Protein AF-A0A371YNU0-F1 (afdb_monomer_lite)

Radius of gyration: 23.85 Å; chains: 1; bounding box: 64×43×87 Å

Secondary structure (DSSP, 8-state):
-------------PPPPPHHHHHHHHHHHHHHHHTTT---HHHHHHHHHHHHHHHHTT-HHHHHHHHHHHHTT-S---SS-HHHHHHHHHHHHTTT-HHHHHHHHHHHT--SS-HHHHHHHHHHHT-HHHHHHHHHHHHS---GGGHHHHHHHHHHHHHHHHHTT-HHHHHHHHHHHHHHHHH-SS--HHHHHHHHHHHHHHHHTT-TTHHHHHHHHTTPPPPSSHHHHHHHHHH--SPPP-HHHHHHHHHHHHHHHSS---GGGG--TTHHHHSPPTTSPPPP--S--HHHHHHH----PPPPHHHHHHHHHHTTB-TTT--B-----------

Foldseek 3Di:
DPDDDPQDQDAFDADDADPLLVLLVLLLVLLCQVCVVPPDLLSVLQSLLSLLLSLLRQPLQSLVVNLVCLVVVSYDDPPDDNLVVNLVSLVSNCVRGVLVSLVSCLVSVNDPDDSVPSLVVSLSNHDLVSLLVVLVVLCVDPDPVCNVVSVVSSLVSLVSSLVNLNLVSLVVVLVVLLVCLVPDPDHDLVSLQSNLVSLLSSQLSQPLVSLQLNLCQLQDDDDPDPVVNVVSSSSHSNDHRDNVLSVLSVLSSVVVVVGSDDDRLSRQPCSCVQRNDPPDDGDDDPSDGPSRCSSPDPPSDDNDLVSLVVSLVVSCHDSSRSHHDDPPPPPPPDD

pLDDT: mean 89.92, std 12.13, range [35.47, 98.5]

Structure (mmCIF, N/CA/C/O backbone):
data_AF-A0A371YNU0-F1
#
_entry.id   AF-A0A371YNU0-F1
#
loop_
_atom_site.group_PDB
_atom_site.id
_atom_site.type_symbol
_atom_site.label_atom_id
_atom_site.label_alt_id
_atom_site.label_comp_id
_atom_site.label_asym_id
_atom_site.label_entity_id
_atom_site.label_seq_id
_atom_site.pdbx_PDB_ins_code
_atom_site.Cartn_x
_atom_site.Cartn_y
_atom_site.Cartn_z
_atom_site.occupancy
_atom_site.B_iso_or_equiv
_atom_site.auth_seq_id
_atom_site.auth_comp_id
_atom_site.auth_asym_id
_atom_site.auth_atom_id
_atom_site.pdbx_PDB_model_num
ATOM 1 N N . MET A 1 1 ? 24.661 -17.435 16.941 1.00 41.41 1 MET A N 1
ATOM 2 C CA . MET A 1 1 ? 23.461 -17.492 16.075 1.00 41.41 1 MET A CA 1
ATOM 3 C C . MET A 1 1 ? 22.808 -18.866 16.219 1.00 41.41 1 MET A C 1
ATOM 5 O O . MET A 1 1 ? 23.309 -19.836 15.665 1.00 41.41 1 MET A O 1
ATOM 9 N N . LYS A 1 2 ? 21.762 -18.992 17.050 1.00 35.47 2 LYS A N 1
ATOM 10 C CA . LYS A 1 2 ? 20.961 -20.229 17.135 1.00 35.47 2 LYS A CA 1
ATOM 11 C C . LYS A 1 2 ? 20.205 -20.422 15.811 1.00 35.47 2 LYS A C 1
ATOM 13 O O . LYS A 1 2 ? 19.845 -19.437 15.179 1.00 35.47 2 LYS A O 1
ATOM 18 N N . LYS A 1 3 ? 20.030 -21.688 15.407 1.00 38.72 3 LYS A N 1
ATOM 19 C CA . LYS A 1 3 ? 19.366 -22.182 14.185 1.00 38.72 3 LYS A CA 1
ATOM 20 C C . LYS A 1 3 ? 18.188 -21.302 13.729 1.00 38.72 3 LYS A C 1
ATOM 22 O O . LYS A 1 3 ? 17.062 -21.537 14.152 1.00 38.72 3 LYS A O 1
ATOM 27 N N . HIS A 1 4 ? 18.424 -20.368 12.814 1.00 44.78 4 HIS A N 1
ATOM 28 C CA . HIS A 1 4 ? 17.363 -19.929 11.917 1.00 44.78 4 HIS A CA 1
ATOM 29 C C . HIS A 1 4 ? 17.387 -20.894 10.735 1.00 44.78 4 HIS A C 1
ATOM 31 O O . HIS A 1 4 ? 18.379 -20.980 10.010 1.00 44.78 4 HIS A O 1
ATOM 37 N N . SER A 1 5 ? 16.320 -21.683 10.597 1.00 54.03 5 SER A N 1
ATOM 38 C CA . SER A 1 5 ? 15.967 -22.312 9.326 1.00 54.03 5 SER A CA 1
ATOM 39 C C . SER A 1 5 ? 16.108 -21.274 8.213 1.00 54.03 5 SER A C 1
ATOM 41 O O . SER A 1 5 ? 15.768 -20.111 8.432 1.00 54.03 5 SER A O 1
ATOM 43 N N . SER A 1 6 ? 16.615 -21.679 7.047 1.00 71.56 6 SER A N 1
ATOM 44 C CA . SER A 1 6 ? 16.674 -20.839 5.844 1.00 71.56 6 SER A CA 1
ATOM 45 C C . SER A 1 6 ? 15.413 -19.981 5.713 1.00 71.56 6 SER A C 1
ATOM 47 O O . SER A 1 6 ? 14.313 -20.522 5.855 1.00 71.56 6 SER A O 1
ATOM 49 N N . PHE A 1 7 ? 15.566 -18.677 5.465 1.00 85.25 7 PHE A N 1
ATOM 50 C CA . PHE A 1 7 ? 14.438 -17.780 5.220 1.00 85.25 7 PHE A CA 1
ATOM 51 C C . PHE A 1 7 ? 13.509 -18.391 4.165 1.00 85.25 7 PHE A C 1
ATOM 53 O O . PHE A 1 7 ? 13.958 -18.842 3.111 1.00 85.25 7 PHE A O 1
ATOM 60 N N . GLN A 1 8 ? 12.217 -18.443 4.475 1.00 91.94 8 GLN A N 1
ATOM 61 C CA . GLN A 1 8 ? 11.189 -18.915 3.559 1.00 91.94 8 GLN A CA 1
ATOM 62 C C . GLN A 1 8 ? 10.245 -17.763 3.286 1.00 91.94 8 GLN A C 1
ATOM 64 O O . GLN A 1 8 ? 9.580 -17.281 4.203 1.00 91.94 8 GLN A O 1
ATOM 69 N N . CYS A 1 9 ? 10.181 -17.349 2.023 1.00 95.31 9 CYS A N 1
ATOM 70 C CA . CYS A 1 9 ? 9.249 -16.313 1.625 1.00 95.31 9 CYS A CA 1
ATOM 71 C C . CYS A 1 9 ? 7.807 -16.755 1.897 1.00 95.31 9 CYS A C 1
ATOM 73 O O . CYS A 1 9 ? 7.398 -17.845 1.491 1.00 95.31 9 CYS A O 1
ATOM 75 N N . ARG A 1 10 ? 7.051 -15.898 2.581 1.00 95.81 10 ARG A N 1
ATOM 76 C CA . ARG A 1 10 ? 5.616 -16.046 2.824 1.00 95.81 10 ARG A CA 1
ATOM 77 C C . ARG A 1 10 ? 4.962 -14.674 2.886 1.00 95.81 10 ARG A C 1
ATOM 79 O O . ARG A 1 10 ? 5.625 -13.713 3.275 1.00 95.81 10 ARG A O 1
ATOM 86 N N . ALA A 1 11 ? 3.687 -14.623 2.529 1.00 96.06 11 ALA A N 1
ATOM 87 C CA . ALA A 1 11 ? 2.815 -13.485 2.781 1.00 96.06 11 ALA A CA 1
ATOM 88 C C . ALA A 1 11 ? 2.103 -13.675 4.123 1.00 96.06 11 ALA A C 1
ATOM 90 O O . ALA A 1 11 ? 1.791 -14.809 4.504 1.00 96.06 11 ALA A O 1
ATOM 91 N N . GLU A 1 12 ? 1.822 -12.577 4.816 1.00 95.88 12 GLU A N 1
ATOM 92 C CA . GLU A 1 12 ? 0.886 -12.602 5.932 1.00 95.88 12 GLU A CA 1
ATOM 93 C C . GLU A 1 12 ? -0.518 -12.991 5.441 1.00 95.88 12 GLU A C 1
ATOM 95 O O . GLU A 1 12 ? -0.995 -12.537 4.398 1.00 95.88 12 GLU A O 1
ATOM 100 N N . ILE A 1 13 ? -1.184 -13.875 6.186 1.00 94.44 13 ILE A N 1
ATOM 101 C CA . ILE A 1 13 ? -2.526 -14.339 5.839 1.00 94.44 13 ILE A CA 1
ATOM 102 C C . ILE A 1 13 ? -3.531 -13.297 6.318 1.00 94.44 13 ILE A C 1
ATOM 104 O O . ILE A 1 13 ? -3.736 -13.138 7.517 1.00 94.44 13 ILE A O 1
ATOM 108 N N . LYS A 1 14 ? -4.195 -12.631 5.372 1.00 92.62 14 LYS A N 1
ATOM 109 C CA . LYS A 1 14 ? -5.279 -11.692 5.668 1.00 92.62 14 LYS A CA 1
ATOM 110 C C . LYS A 1 14 ? -6.564 -12.449 6.040 1.00 92.62 14 LYS A C 1
ATOM 112 O O . LYS A 1 14 ? -6.956 -13.361 5.301 1.00 92.62 14 LYS A O 1
ATOM 117 N N . PRO A 1 15 ? -7.237 -12.107 7.154 1.00 94.06 15 PRO A N 1
ATOM 118 C CA . PRO A 1 15 ? -8.469 -12.775 7.553 1.00 94.06 15 PRO A CA 1
ATOM 119 C C . PRO A 1 15 ? -9.605 -12.469 6.572 1.00 94.06 15 PRO A C 1
ATOM 121 O O . PRO A 1 15 ? -9.693 -11.386 5.992 1.00 94.06 15 PRO A O 1
ATOM 124 N N . LYS A 1 16 ? -10.517 -13.430 6.396 1.00 95.44 16 LYS A N 1
ATOM 125 C CA . LYS A 1 16 ? -11.713 -13.227 5.575 1.00 95.44 16 LYS A CA 1
ATOM 126 C C . LYS A 1 16 ? -12.711 -12.342 6.321 1.00 95.44 16 LYS A C 1
ATOM 128 O O . LYS A 1 16 ? -13.202 -12.728 7.380 1.00 95.44 16 LYS A O 1
ATOM 133 N N . ILE A 1 17 ? -13.075 -11.214 5.719 1.00 95.69 17 ILE A N 1
ATOM 134 C CA . ILE A 1 17 ? -14.063 -10.290 6.282 1.00 95.69 17 ILE A CA 1
ATOM 135 C C . ILE A 1 17 ? -15.481 -10.739 5.911 1.00 95.69 17 ILE A C 1
ATOM 137 O O . ILE A 1 17 ? -15.759 -11.147 4.781 1.00 95.69 17 ILE A O 1
ATOM 141 N N . GLN A 1 18 ? -16.391 -10.710 6.886 1.00 96.38 18 GLN A N 1
ATOM 142 C CA . GLN A 1 18 ? -17.806 -11.011 6.655 1.00 96.38 18 GLN A CA 1
ATOM 143 C C . GLN A 1 18 ? -18.465 -9.875 5.868 1.00 96.38 18 GLN A C 1
ATOM 145 O O . GLN A 1 18 ? -18.213 -8.712 6.158 1.00 96.38 18 GLN A O 1
ATOM 150 N N . ALA A 1 19 ? -19.380 -10.193 4.948 1.00 95.44 19 ALA A N 1
ATOM 151 C CA . ALA A 1 19 ? -20.001 -9.200 4.061 1.00 95.44 19 ALA A CA 1
ATOM 152 C C . ALA A 1 19 ? -20.658 -8.022 4.808 1.00 95.44 19 ALA A C 1
ATOM 154 O O . ALA A 1 19 ? -20.475 -6.873 4.429 1.00 95.44 19 ALA A O 1
ATOM 155 N N . GLN A 1 20 ? -21.365 -8.291 5.912 1.00 95.19 20 GLN A N 1
ATOM 156 C CA . GLN A 1 20 ? -21.983 -7.234 6.727 1.00 95.19 20 GLN A CA 1
ATOM 157 C C . GLN A 1 20 ? -20.956 -6.303 7.397 1.00 95.19 20 GLN A C 1
ATOM 159 O O . GLN A 1 20 ? -21.259 -5.146 7.662 1.00 95.19 20 GLN A O 1
ATOM 164 N N . ILE A 1 21 ? -19.752 -6.805 7.688 1.00 97.56 21 ILE A N 1
ATOM 165 C CA . ILE A 1 21 ? -18.663 -6.024 8.287 1.00 97.56 21 ILE A CA 1
ATOM 166 C C . ILE A 1 21 ? -17.930 -5.238 7.205 1.00 97.56 21 ILE A C 1
ATOM 168 O O . ILE A 1 21 ? -17.658 -4.057 7.400 1.00 97.56 21 ILE A O 1
ATOM 172 N N . ASP A 1 22 ? -17.701 -5.859 6.045 1.00 95.75 22 ASP A N 1
ATOM 173 C CA . ASP A 1 22 ? -17.152 -5.169 4.881 1.00 95.75 22 ASP A CA 1
ATOM 174 C C . ASP A 1 22 ? -18.054 -3.995 4.483 1.00 95.75 22 ASP A C 1
ATOM 176 O O . ASP A 1 22 ? -17.556 -2.888 4.358 1.00 95.75 22 ASP A O 1
ATOM 180 N N . GLN A 1 23 ? -19.383 -4.159 4.443 1.00 95.38 23 GLN A N 1
ATOM 181 C CA . GLN A 1 23 ? -20.311 -3.046 4.191 1.00 95.38 23 GLN A CA 1
ATOM 182 C C . GLN A 1 23 ? -20.101 -1.861 5.155 1.00 95.38 23 GLN A C 1
ATOM 184 O O . GLN A 1 23 ? -20.127 -0.704 4.734 1.00 95.38 23 GLN A O 1
ATOM 189 N N . ILE A 1 24 ? -19.880 -2.133 6.446 1.00 97.62 24 ILE A N 1
ATOM 190 C CA . ILE A 1 24 ? -19.626 -1.097 7.458 1.00 97.62 24 ILE A CA 1
ATOM 191 C C . ILE A 1 24 ? -18.304 -0.378 7.176 1.00 97.62 24 ILE A C 1
ATOM 193 O O . ILE A 1 24 ? -18.257 0.850 7.248 1.00 97.62 24 ILE A O 1
ATOM 197 N N . TYR A 1 25 ? -17.253 -1.130 6.841 1.00 96.50 25 TYR A N 1
ATOM 198 C CA . TYR A 1 25 ? -15.962 -0.571 6.455 1.00 96.50 25 TYR A CA 1
ATOM 199 C C . TYR A 1 25 ? -16.068 0.284 5.187 1.00 96.50 25 TYR A C 1
ATOM 201 O O . TYR A 1 25 ? -15.659 1.440 5.205 1.00 96.50 25 TYR A O 1
ATOM 209 N N . GLN A 1 26 ? -16.676 -0.247 4.122 1.00 95.00 26 GLN A N 1
ATOM 210 C CA . GLN A 1 26 ? -16.839 0.443 2.841 1.00 95.00 26 GLN A CA 1
ATOM 211 C C . GLN A 1 26 ? -17.617 1.753 3.006 1.00 95.00 26 GLN A C 1
ATOM 213 O O . GLN A 1 26 ? -17.213 2.778 2.465 1.00 95.00 26 GLN A O 1
ATOM 218 N N . TYR A 1 27 ? -18.693 1.752 3.804 1.00 96.44 27 TYR A N 1
ATOM 219 C CA . TYR A 1 27 ? -19.425 2.977 4.128 1.00 96.44 27 TYR A CA 1
ATOM 220 C C . TYR A 1 27 ? -18.544 3.994 4.861 1.00 96.44 27 TYR A C 1
ATOM 222 O O . TYR A 1 27 ? -18.515 5.167 4.496 1.00 96.44 27 TYR A O 1
ATOM 230 N N . ALA A 1 28 ? -17.816 3.559 5.892 1.00 96.69 28 ALA A N 1
ATOM 231 C CA . ALA A 1 28 ? -16.946 4.437 6.669 1.00 96.69 28 ALA A CA 1
ATOM 232 C C . ALA A 1 28 ? -15.827 5.044 5.812 1.00 96.69 28 ALA A C 1
ATOM 234 O O . ALA A 1 28 ? -15.585 6.247 5.887 1.00 96.69 28 ALA A O 1
ATOM 235 N N . TYR A 1 29 ? -15.207 4.227 4.961 1.00 95.06 29 TYR A N 1
ATOM 236 C CA . TYR A 1 29 ? -14.157 4.642 4.040 1.00 95.06 29 TYR A CA 1
ATOM 237 C C . TYR A 1 29 ? -14.676 5.604 2.975 1.00 95.06 29 TYR A C 1
ATOM 239 O O . TYR A 1 29 ? -14.083 6.658 2.754 1.00 95.06 29 TYR A O 1
ATOM 247 N N . TYR A 1 30 ? -15.852 5.340 2.408 1.00 94.19 30 TYR A N 1
ATOM 248 C CA . TYR A 1 30 ? -16.507 6.284 1.507 1.00 94.19 30 TYR A CA 1
ATOM 249 C C . TYR A 1 30 ? -16.771 7.641 2.181 1.00 94.19 30 TYR A C 1
ATOM 251 O O . TYR A 1 30 ? -16.445 8.690 1.621 1.00 94.19 30 TYR A O 1
ATOM 259 N N . GLN A 1 31 ? -17.306 7.636 3.408 1.00 95.06 31 GLN A N 1
ATOM 260 C CA . GLN A 1 31 ? -17.544 8.869 4.162 1.00 95.06 31 GLN A CA 1
ATOM 261 C C . GLN A 1 31 ? -16.245 9.607 4.492 1.00 95.06 31 GLN A C 1
ATOM 263 O O . GLN A 1 31 ? -16.203 10.831 4.397 1.00 95.06 31 GLN A O 1
ATOM 268 N N . GLU A 1 32 ? -15.177 8.891 4.832 1.00 94.06 32 GLU A N 1
ATOM 269 C CA . GLU A 1 32 ? -13.852 9.474 5.032 1.00 94.06 32 GLU A CA 1
ATOM 270 C C . GLU A 1 32 ? -13.356 10.208 3.782 1.00 94.06 32 GLU A C 1
ATOM 272 O O . GLU A 1 32 ? -12.983 11.377 3.869 1.00 94.06 32 GLU A O 1
ATOM 277 N N . LEU A 1 33 ? -13.423 9.573 2.610 1.00 91.56 33 LEU A N 1
ATOM 278 C CA . LEU A 1 33 ? -12.997 10.191 1.355 1.00 91.56 33 LEU A CA 1
ATOM 279 C C . LEU A 1 33 ? -13.846 11.409 0.962 1.00 91.56 33 LEU A C 1
ATOM 281 O O . LEU A 1 33 ? -13.327 12.352 0.370 1.00 91.56 33 LEU A O 1
ATOM 285 N N . LYS A 1 34 ? -15.150 11.411 1.264 1.00 91.69 34 LYS A N 1
ATOM 286 C CA . LYS A 1 34 ? -16.045 12.545 0.965 1.00 91.69 34 LYS A CA 1
ATOM 287 C C . LYS A 1 34 ? -15.888 13.724 1.924 1.00 91.69 34 LYS A C 1
ATOM 289 O O . LYS A 1 34 ? -16.332 14.818 1.592 1.00 91.69 34 LYS A O 1
ATOM 294 N N . ASN A 1 35 ? -15.276 13.515 3.088 1.00 92.75 35 ASN A N 1
ATOM 295 C CA . ASN A 1 35 ? -15.195 14.512 4.154 1.00 92.75 35 ASN A CA 1
ATOM 296 C C . ASN A 1 35 ? -13.749 14.857 4.553 1.00 92.75 35 ASN A C 1
ATOM 298 O O . ASN A 1 35 ? -13.535 15.342 5.662 1.00 92.75 35 ASN A O 1
ATOM 302 N N . GLN A 1 36 ? -12.754 14.638 3.684 1.00 89.25 36 GLN A N 1
ATOM 303 C CA . GLN A 1 36 ? -11.339 14.872 4.021 1.00 89.25 36 GLN A CA 1
ATOM 304 C C . GLN A 1 36 ? -11.031 16.306 4.466 1.00 89.25 36 GLN A C 1
ATOM 306 O O . GLN A 1 36 ? -10.273 16.504 5.420 1.00 89.25 36 GLN A O 1
ATOM 311 N N . ASP A 1 37 ? -11.687 17.282 3.841 1.00 90.50 37 ASP A N 1
ATOM 312 C CA . ASP A 1 37 ? -11.532 18.705 4.156 1.00 90.50 37 ASP A CA 1
ATOM 313 C C . ASP A 1 37 ? -12.402 19.157 5.340 1.00 90.50 37 ASP A C 1
ATOM 315 O O . ASP A 1 37 ? -12.368 20.319 5.736 1.00 90.50 37 ASP A O 1
ATOM 319 N N . SER A 1 38 ? -13.198 18.256 5.930 1.00 94.00 38 SER A N 1
ATOM 320 C CA . SER A 1 38 ? -14.019 18.595 7.089 1.00 94.00 38 SER A CA 1
ATOM 321 C C . SER A 1 38 ? -13.144 18.887 8.308 1.00 94.00 38 SER A C 1
ATOM 323 O O . SER A 1 38 ? -12.304 18.075 8.720 1.00 94.00 38 SER A O 1
ATOM 325 N N . GLU A 1 39 ? -13.401 20.028 8.938 1.00 93.12 39 GLU A N 1
ATOM 326 C CA . GLU A 1 39 ? -12.822 20.405 10.229 1.00 93.12 39 GLU A CA 1
ATOM 327 C C . GLU A 1 39 ? -13.722 20.018 11.413 1.00 93.12 39 GLU A C 1
ATOM 329 O O . GLU A 1 39 ? -13.284 20.108 12.556 1.00 93.12 39 GLU A O 1
ATOM 334 N N . ASP A 1 40 ? -14.962 19.561 11.176 1.00 95.44 40 ASP A N 1
ATOM 335 C CA . ASP A 1 40 ? -15.897 19.217 12.254 1.00 95.44 40 ASP A CA 1
ATOM 336 C C . ASP A 1 40 ? -15.514 17.875 12.908 1.00 95.44 40 ASP A C 1
ATOM 338 O O . ASP A 1 40 ? -15.667 16.812 12.287 1.00 95.44 40 ASP A O 1
ATOM 342 N N . PRO A 1 41 ? -15.100 17.862 14.193 1.00 93.44 41 PRO A N 1
ATOM 343 C CA . PRO A 1 41 ? -14.758 16.626 14.888 1.00 93.44 41 PRO A CA 1
ATOM 344 C C . PRO A 1 41 ? -15.928 15.640 14.967 1.00 93.44 41 PRO A C 1
ATOM 346 O O . PRO A 1 41 ? -15.707 14.438 15.124 1.00 93.44 41 PRO A O 1
ATOM 349 N N . LYS A 1 42 ? -17.184 16.099 14.878 1.00 95.69 42 LYS A N 1
ATOM 350 C CA . LYS A 1 42 ? -18.356 15.213 14.899 1.00 95.69 42 LYS A CA 1
ATOM 351 C C . LYS A 1 42 ? -18.390 14.298 13.684 1.00 95.69 42 LYS A C 1
ATOM 353 O O . LYS A 1 42 ? -18.663 13.113 13.858 1.00 95.69 42 LYS A O 1
ATOM 358 N N . VAL A 1 43 ? -18.054 14.816 12.501 1.00 96.94 43 VAL A N 1
ATOM 359 C CA . VAL A 1 43 ? -18.002 14.039 11.253 1.00 96.94 43 VAL A CA 1
ATOM 360 C C . VAL A 1 43 ? -16.987 12.907 11.390 1.00 96.94 43 VAL A C 1
ATOM 362 O O . VAL A 1 43 ? -17.317 11.737 11.207 1.00 96.94 43 VAL A O 1
ATOM 365 N N . TRP A 1 44 ? -15.775 13.234 11.836 1.00 97.38 44 TRP A N 1
ATOM 366 C CA . TRP A 1 44 ? -14.712 12.251 12.039 1.00 97.38 44 TRP A CA 1
ATOM 367 C C . TRP A 1 44 ? -15.048 11.216 13.111 1.00 97.38 44 TRP A C 1
ATOM 369 O O . TRP A 1 44 ? -14.764 10.030 12.947 1.00 97.38 44 TRP A O 1
ATOM 379 N N . ASN A 1 45 ? -15.689 11.625 14.208 1.00 96.88 45 ASN A N 1
ATOM 380 C CA . ASN A 1 45 ? -16.106 10.685 15.245 1.00 96.88 45 ASN A CA 1
ATOM 381 C C . ASN A 1 45 ? -17.279 9.792 14.808 1.00 96.88 45 ASN A C 1
ATOM 383 O O . ASN A 1 45 ? -17.331 8.640 15.249 1.00 96.88 45 ASN A O 1
ATOM 387 N N . GLU A 1 46 ? -18.177 10.271 13.939 1.00 96.62 46 GLU A N 1
ATOM 388 C CA . GLU A 1 46 ? -19.204 9.435 13.305 1.00 96.62 46 GLU A CA 1
ATOM 389 C C . GLU A 1 46 ? -18.574 8.418 12.346 1.00 96.62 46 GLU A C 1
ATOM 391 O O . GLU A 1 46 ? -18.944 7.251 12.393 1.00 96.62 46 GLU A O 1
ATOM 396 N N . ILE A 1 47 ? -17.577 8.801 11.547 1.00 97.69 47 ILE A N 1
ATOM 397 C CA . ILE A 1 47 ? -16.825 7.860 10.697 1.00 97.69 47 ILE A CA 1
ATOM 398 C C . ILE A 1 47 ? -16.120 6.804 11.563 1.00 97.69 47 ILE A C 1
ATOM 400 O O . ILE A 1 47 ? -16.290 5.598 11.369 1.00 97.69 47 ILE A O 1
ATOM 404 N N . ALA A 1 48 ? -15.395 7.246 12.594 1.00 97.88 48 ALA A N 1
ATOM 405 C CA . ALA A 1 48 ? -14.649 6.367 13.489 1.00 97.88 48 ALA A CA 1
ATOM 406 C C . ALA A 1 48 ? -15.534 5.364 14.240 1.00 97.88 48 ALA A C 1
ATOM 408 O O . ALA A 1 48 ? -15.067 4.280 14.579 1.00 97.88 48 ALA A O 1
ATOM 409 N N . ARG A 1 49 ? -16.806 5.693 14.503 1.00 98.00 49 ARG A N 1
ATOM 410 C CA . ARG A 1 49 ? -17.786 4.762 15.087 1.00 98.00 49 ARG A CA 1
ATOM 411 C C . ARG A 1 49 ? -17.865 3.466 14.279 1.00 98.00 49 ARG A C 1
ATOM 413 O O . ARG A 1 49 ? -17.799 2.390 14.867 1.00 98.00 49 ARG A O 1
ATOM 420 N N . TYR A 1 50 ? -17.994 3.568 12.957 1.00 98.44 50 TYR A N 1
ATOM 421 C CA . TYR A 1 50 ? -18.104 2.410 12.069 1.00 98.44 50 TYR A CA 1
ATOM 422 C C . TYR A 1 50 ? -16.802 1.615 12.035 1.00 98.44 50 TYR A C 1
ATOM 424 O O . TYR A 1 50 ? -16.836 0.396 12.188 1.00 98.44 50 TYR A O 1
ATOM 432 N N . TYR A 1 51 ? -15.656 2.297 11.945 1.00 98.12 51 TYR A N 1
ATOM 433 C CA . TYR A 1 51 ? -14.364 1.618 11.983 1.00 98.12 51 TYR A CA 1
ATOM 434 C C . TYR A 1 51 ? -14.108 0.883 13.299 1.00 98.12 51 TYR A C 1
ATOM 436 O O . TYR A 1 51 ? -13.651 -0.255 13.270 1.00 98.12 51 TYR A O 1
ATOM 444 N N . ARG A 1 52 ? -14.435 1.479 14.455 1.00 97.81 52 ARG A N 1
ATOM 445 C CA . ARG A 1 52 ? -14.271 0.814 15.762 1.00 97.81 52 ARG A CA 1
ATOM 446 C C . ARG A 1 52 ? -15.080 -0.474 15.834 1.00 97.81 52 ARG A C 1
ATOM 448 O O . ARG A 1 52 ? -14.572 -1.491 16.291 1.00 97.81 52 ARG A O 1
ATOM 455 N N . ILE A 1 53 ? -16.317 -0.442 15.340 1.00 98.12 53 ILE A N 1
ATOM 456 C CA . ILE A 1 53 ? -17.170 -1.630 15.302 1.00 98.12 53 ILE A CA 1
ATOM 457 C C . ILE A 1 53 ? -16.584 -2.665 14.340 1.00 98.12 53 ILE A C 1
ATOM 459 O O . ILE A 1 53 ? -16.406 -3.806 14.745 1.00 98.12 53 ILE A O 1
ATOM 463 N N . ALA A 1 54 ? -16.234 -2.290 13.107 1.00 98.12 54 ALA A N 1
ATOM 464 C CA . ALA A 1 54 ? -15.679 -3.226 12.128 1.00 98.12 54 ALA A CA 1
ATOM 465 C C . ALA A 1 54 ? -14.365 -3.879 12.606 1.00 98.12 54 ALA A C 1
ATOM 467 O O . ALA A 1 54 ? -14.197 -5.093 12.473 1.00 98.12 54 ALA A O 1
ATOM 468 N N . ALA A 1 55 ? -13.485 -3.108 13.253 1.00 97.44 55 ALA A N 1
ATOM 469 C CA . ALA A 1 55 ? -12.236 -3.601 13.829 1.00 97.44 55 ALA A CA 1
ATOM 470 C C . ALA A 1 55 ? -12.470 -4.687 14.897 1.00 97.44 55 ALA A C 1
ATOM 472 O O . ALA A 1 55 ? -11.753 -5.686 14.928 1.00 97.44 55 ALA A O 1
ATOM 473 N N . GLU A 1 56 ? -13.517 -4.575 15.725 1.00 96.69 56 GLU A N 1
ATOM 474 C CA . GLU A 1 56 ? -13.836 -5.615 16.715 1.00 96.69 56 GLU A CA 1
ATOM 475 C C . GLU A 1 56 ? -14.298 -6.945 16.100 1.00 96.69 56 GLU A C 1
ATOM 477 O O . GLU A 1 56 ? -14.233 -7.996 16.755 1.00 96.69 56 GLU A O 1
ATOM 482 N N . TYR A 1 57 ? -14.717 -6.928 14.834 1.00 96.88 57 TYR A N 1
ATOM 483 C CA . TYR A 1 57 ? -15.057 -8.114 14.044 1.00 96.88 57 TYR A CA 1
ATOM 484 C C . TYR A 1 57 ? -13.924 -8.584 13.120 1.00 96.88 57 TYR A C 1
ATOM 486 O O . TYR A 1 57 ? -14.155 -9.446 12.273 1.00 96.88 57 TYR A O 1
ATOM 494 N N . GLY A 1 58 ? -12.707 -8.073 13.315 1.00 95.50 58 GLY A N 1
ATOM 495 C CA . GLY A 1 58 ? -11.514 -8.522 12.601 1.00 95.50 58 GLY A CA 1
ATOM 496 C C . GLY A 1 58 ? -11.254 -7.808 11.277 1.00 95.50 58 GLY A C 1
ATOM 497 O O . GLY A 1 58 ? -10.416 -8.262 10.499 1.00 95.50 58 GLY A O 1
ATOM 498 N N . ASP A 1 59 ? -11.947 -6.695 10.998 1.00 97.31 59 ASP A N 1
ATOM 499 C CA . ASP A 1 59 ? -11.582 -5.842 9.867 1.00 97.31 59 ASP A CA 1
ATOM 500 C C . ASP A 1 59 ? -10.295 -5.072 10.181 1.00 97.31 59 ASP A C 1
ATOM 502 O O . ASP A 1 59 ? -10.291 -4.015 10.820 1.00 97.31 59 ASP A O 1
ATOM 506 N N . TYR A 1 60 ? -9.179 -5.646 9.743 1.00 96.12 60 TYR A N 1
ATOM 507 C CA . TYR A 1 60 ? -7.851 -5.092 9.960 1.00 96.12 60 TYR A CA 1
ATOM 508 C C . TYR A 1 60 ? -7.676 -3.716 9.294 1.00 96.12 60 TYR A C 1
ATOM 510 O O . TYR A 1 60 ? -6.987 -2.858 9.847 1.00 96.12 60 TYR A O 1
ATOM 518 N N . ARG A 1 61 ? -8.352 -3.462 8.164 1.00 95.94 61 ARG A N 1
ATOM 519 C CA . ARG A 1 61 ? -8.295 -2.174 7.457 1.00 95.94 61 ARG A CA 1
ATOM 520 C C . ARG A 1 61 ? -8.941 -1.090 8.307 1.00 95.94 61 ARG A C 1
ATOM 522 O O . ARG A 1 61 ? -8.378 -0.011 8.468 1.00 95.94 61 ARG A O 1
ATOM 529 N N . ALA A 1 62 ? -10.091 -1.390 8.916 1.00 97.38 62 ALA A N 1
ATOM 530 C CA . ALA A 1 62 ? -10.762 -0.482 9.844 1.00 97.38 62 ALA A CA 1
ATOM 531 C C . ALA A 1 62 ? -9.862 -0.110 11.035 1.00 97.38 62 ALA A C 1
ATOM 533 O O . ALA A 1 62 ? -9.809 1.053 11.441 1.00 97.38 62 ALA A O 1
ATOM 534 N N . ASN A 1 63 ? -9.123 -1.085 11.574 1.00 97.50 63 ASN A N 1
ATOM 535 C CA . ASN A 1 63 ? -8.146 -0.848 12.636 1.00 97.50 63 ASN A CA 1
ATOM 536 C C . ASN A 1 63 ? -7.028 0.104 12.173 1.00 97.50 63 ASN A C 1
ATOM 538 O O . ASN A 1 63 ? -6.762 1.106 12.838 1.00 97.50 63 ASN A O 1
ATOM 542 N N . GLU A 1 64 ? -6.415 -0.147 11.015 1.00 95.31 64 GLU A N 1
ATOM 543 C CA . GLU A 1 64 ? -5.368 0.729 10.478 1.00 95.31 64 GLU A CA 1
ATOM 544 C C . GLU A 1 64 ? -5.880 2.144 10.166 1.00 95.31 64 GLU A C 1
ATOM 546 O O . GLU A 1 64 ? -5.191 3.119 10.482 1.00 95.31 64 GLU A O 1
ATOM 551 N N . ARG A 1 65 ? -7.111 2.290 9.648 1.00 96.19 65 ARG A N 1
ATOM 552 C CA . ARG A 1 65 ? -7.743 3.612 9.473 1.00 96.19 65 ARG A CA 1
ATOM 553 C C . ARG A 1 65 ? -7.906 4.341 10.806 1.00 96.19 65 ARG A C 1
ATOM 555 O O . ARG A 1 65 ? -7.603 5.528 10.882 1.00 96.19 65 ARG A O 1
ATOM 562 N N . LEU A 1 66 ? -8.302 3.661 11.888 1.00 97.06 66 LEU A N 1
ATOM 563 C CA . LEU A 1 66 ? -8.356 4.287 13.219 1.00 97.06 66 LEU A CA 1
ATOM 564 C C . LEU A 1 66 ? -6.984 4.770 13.685 1.00 97.06 66 LEU A C 1
ATOM 566 O O . LEU A 1 66 ? -6.878 5.882 14.198 1.00 97.06 66 LEU A O 1
ATOM 570 N N . GLN A 1 67 ? -5.935 3.966 13.495 1.00 95.50 67 GLN A N 1
ATOM 571 C CA . GLN A 1 67 ? -4.572 4.373 13.843 1.00 95.50 67 GLN A CA 1
ATOM 572 C C . GLN A 1 67 ? -4.139 5.614 13.053 1.00 95.50 67 GLN A C 1
ATOM 574 O O . GLN A 1 67 ? -3.545 6.531 13.621 1.00 95.50 67 GLN A O 1
ATOM 579 N N . PHE A 1 68 ? -4.455 5.663 11.757 1.00 94.00 68 PHE A N 1
ATOM 580 C CA . PHE A 1 68 ? -4.188 6.818 10.905 1.00 94.00 68 PHE A CA 1
ATOM 581 C C . PHE A 1 68 ? -4.930 8.072 11.392 1.00 94.00 68 PHE A C 1
ATOM 583 O O . PHE A 1 68 ? -4.307 9.108 11.615 1.00 94.00 68 PHE A O 1
ATOM 590 N N . LEU A 1 69 ? -6.232 7.962 11.663 1.00 95.12 69 LEU A N 1
ATOM 591 C CA . LEU A 1 69 ? -7.050 9.077 12.147 1.00 95.12 69 LEU A CA 1
ATOM 592 C C . LEU A 1 69 ? -6.619 9.596 13.527 1.00 95.12 69 LEU A C 1
ATOM 594 O O . LEU A 1 69 ? -6.732 10.795 13.781 1.00 95.12 69 LEU A O 1
ATOM 598 N N . ILE A 1 70 ? -6.113 8.727 14.411 1.00 95.19 70 ILE A N 1
ATOM 599 C CA . ILE A 1 70 ? -5.529 9.138 15.700 1.00 95.19 70 ILE A CA 1
ATOM 600 C C . ILE A 1 70 ? -4.245 9.937 15.480 1.00 95.19 70 ILE A C 1
ATOM 602 O O . ILE A 1 70 ? -4.081 10.981 16.102 1.00 95.19 70 ILE A O 1
ATOM 606 N N . LYS A 1 71 ? -3.354 9.478 14.590 1.00 93.12 71 LYS A N 1
ATOM 607 C CA . LYS A 1 71 ? -2.101 10.187 14.268 1.00 93.12 71 LYS A CA 1
ATOM 608 C C . LYS A 1 71 ? -2.350 11.561 13.645 1.00 93.12 71 LYS A C 1
ATOM 610 O O . LYS A 1 71 ? -1.556 12.466 13.858 1.00 93.12 71 LYS A O 1
ATOM 615 N N . LEU A 1 72 ? -3.440 11.710 12.891 1.00 92.19 72 LEU A N 1
ATOM 616 C CA . LEU A 1 72 ? -3.882 12.995 12.344 1.00 92.19 72 LEU A CA 1
ATOM 617 C C . LEU A 1 72 ? -4.690 13.849 13.336 1.00 92.19 72 LEU A C 1
ATOM 619 O O . LEU A 1 72 ? -5.155 14.923 12.966 1.00 92.19 72 LEU A O 1
ATOM 623 N N . GLU A 1 73 ? -4.921 13.360 14.556 1.00 94.00 73 GLU A N 1
ATOM 624 C CA . GLU A 1 73 ? -5.732 14.025 15.588 1.00 94.00 73 GLU A CA 1
ATOM 625 C C . GLU A 1 73 ? -7.178 14.331 15.157 1.00 94.00 73 GLU A C 1
ATOM 627 O O . GLU A 1 73 ? -7.852 15.189 15.723 1.00 94.00 73 GLU A O 1
ATOM 632 N N . LYS A 1 74 ? -7.697 13.598 14.164 1.00 93.94 74 LYS A N 1
ATOM 633 C CA . LYS A 1 74 ? -9.041 13.818 13.608 1.00 93.94 74 LYS A CA 1
ATOM 634 C C . LYS A 1 74 ? -10.151 13.272 14.507 1.00 93.94 74 LYS A C 1
ATOM 636 O O . LYS A 1 74 ? -11.293 13.719 14.424 1.00 93.94 74 LYS A O 1
ATOM 641 N N . ILE A 1 75 ? -9.851 12.289 15.359 1.00 95.06 75 ILE A N 1
ATOM 642 C CA . ILE A 1 75 ? -10.850 11.574 16.168 1.00 95.06 75 ILE A CA 1
ATOM 643 C C . ILE A 1 75 ? -10.555 11.670 17.662 1.00 95.06 75 ILE A C 1
ATOM 645 O O . ILE A 1 75 ? -9.408 11.746 18.089 1.00 95.06 75 ILE A O 1
ATOM 649 N N . SER A 1 76 ? -11.610 11.610 18.478 1.00 88.62 76 SER A N 1
ATOM 650 C CA . SER A 1 76 ? -11.458 11.661 19.935 1.00 88.62 76 SER A CA 1
ATOM 651 C C . SER A 1 76 ? -10.946 10.333 20.502 1.00 88.62 76 SER A C 1
ATOM 653 O O . SER A 1 76 ? -11.499 9.262 20.216 1.00 88.62 76 SER A O 1
ATOM 655 N N . ILE A 1 77 ? -9.940 10.424 21.371 1.00 88.75 77 ILE A N 1
ATOM 656 C CA . ILE A 1 77 ? -9.445 9.338 22.224 1.00 88.75 77 ILE A CA 1
ATOM 657 C C . ILE A 1 77 ? -9.820 9.660 23.677 1.00 88.75 77 ILE A C 1
ATOM 659 O O . ILE A 1 77 ? -9.617 10.781 24.139 1.00 88.75 77 ILE A O 1
ATOM 663 N N . ASP A 1 78 ? -10.456 8.720 24.378 1.00 82.75 78 ASP A N 1
ATOM 664 C CA . ASP A 1 78 ? -10.965 8.969 25.734 1.00 82.75 78 ASP A CA 1
ATOM 665 C C . ASP A 1 78 ? -9.907 8.611 26.773 1.00 82.75 78 ASP A C 1
ATOM 667 O O . ASP A 1 78 ? -9.428 7.483 26.777 1.00 82.75 78 ASP A O 1
ATOM 671 N N . GLN A 1 79 ? -9.595 9.543 27.681 1.00 79.38 79 GLN A N 1
ATOM 672 C CA . GLN A 1 79 ? -8.793 9.311 28.898 1.00 79.38 79 GLN A CA 1
ATOM 673 C C . GLN A 1 79 ? -7.484 8.519 28.685 1.00 79.38 79 GLN A C 1
ATOM 675 O O . GLN A 1 79 ? -7.043 7.801 29.579 1.00 79.38 79 GLN A O 1
ATOM 680 N N . MET A 1 80 ? -6.856 8.659 27.516 1.00 85.75 80 MET A N 1
ATOM 681 C CA . MET A 1 80 ? -5.587 8.019 27.171 1.00 85.75 80 MET A CA 1
ATOM 682 C C . MET A 1 80 ? -4.755 8.935 26.277 1.00 85.75 80 MET A C 1
ATOM 684 O O . MET A 1 80 ? -5.292 9.753 25.527 1.00 85.75 80 MET A O 1
ATOM 688 N N . SER A 1 81 ? -3.437 8.785 26.347 1.00 91.44 81 SER A N 1
ATOM 689 C CA . SER A 1 81 ? -2.514 9.385 25.387 1.00 91.44 81 SER A CA 1
ATOM 690 C C . SER A 1 81 ? -2.670 8.745 24.002 1.00 91.44 81 SER A C 1
ATOM 692 O O . SER A 1 81 ? -3.139 7.612 23.866 1.00 91.44 81 SER A O 1
ATOM 694 N N . GLN A 1 82 ? -2.220 9.438 22.951 1.00 91.50 82 GLN A N 1
ATOM 695 C CA . GLN A 1 82 ? -2.188 8.862 21.599 1.00 91.50 82 GLN A CA 1
ATOM 696 C C . GLN A 1 82 ? -1.381 7.558 21.548 1.00 91.50 82 GLN A C 1
ATOM 698 O O . GLN A 1 82 ? -1.786 6.614 20.876 1.00 91.50 82 GLN A O 1
ATOM 703 N N . ALA A 1 83 ? -0.268 7.477 22.284 1.00 90.38 83 ALA A N 1
ATOM 704 C CA . ALA A 1 83 ? 0.569 6.281 22.332 1.00 90.38 83 ALA A CA 1
ATOM 705 C C . ALA A 1 83 ? -0.179 5.072 22.920 1.00 90.38 83 ALA A C 1
ATOM 707 O O . ALA A 1 83 ? -0.109 3.978 22.362 1.00 90.38 83 ALA A O 1
ATOM 708 N N . GLU A 1 84 ? -0.936 5.268 24.002 1.00 92.12 84 GLU A N 1
ATOM 709 C CA . GLU A 1 84 ? -1.765 4.219 24.613 1.00 92.12 84 GLU A CA 1
ATOM 710 C C . GLU A 1 84 ? -2.920 3.796 23.695 1.00 92.12 84 GLU A C 1
ATOM 712 O O . GLU A 1 84 ? -3.205 2.601 23.567 1.00 92.12 84 GLU A O 1
ATOM 717 N N . ALA A 1 85 ? -3.544 4.754 23.001 1.00 92.69 85 ALA A N 1
ATOM 718 C CA . ALA A 1 85 ? -4.602 4.478 22.032 1.00 92.69 85 ALA A CA 1
ATOM 719 C C . ALA A 1 85 ? -4.089 3.639 20.853 1.00 92.69 85 ALA A C 1
ATOM 721 O O . ALA A 1 85 ? -4.683 2.617 20.503 1.00 92.69 85 ALA A O 1
ATOM 722 N N . LEU A 1 86 ? -2.952 4.037 20.274 1.00 93.75 86 LEU A N 1
ATOM 723 C CA . LEU A 1 86 ? -2.295 3.303 19.196 1.00 93.75 86 LEU A CA 1
ATOM 724 C C . LEU A 1 86 ? -1.873 1.912 19.657 1.00 93.75 86 LEU A C 1
ATOM 726 O O . LEU A 1 86 ? -2.169 0.938 18.972 1.00 93.75 86 LEU A O 1
ATOM 730 N N . LYS A 1 87 ? -1.254 1.795 20.837 1.00 93.69 87 LYS A N 1
ATOM 731 C CA . LYS A 1 87 ? -0.879 0.496 21.402 1.00 93.69 87 LYS A CA 1
ATOM 732 C C . LYS A 1 87 ? -2.091 -0.429 21.526 1.00 93.69 87 LYS A C 1
ATOM 734 O O . LYS A 1 87 ? -2.007 -1.573 21.103 1.00 93.69 87 LYS A O 1
ATOM 739 N N . THR A 1 88 ? -3.213 0.068 22.045 1.00 93.69 88 THR A N 1
ATOM 740 C CA . THR A 1 88 ? -4.445 -0.724 22.206 1.00 93.69 88 THR A CA 1
ATOM 741 C C . THR A 1 88 ? -4.953 -1.261 20.865 1.00 93.69 88 THR A C 1
ATOM 743 O O . THR A 1 88 ? -5.316 -2.432 20.757 1.00 93.69 88 THR A O 1
ATOM 746 N N . LEU A 1 89 ? -4.941 -0.426 19.821 1.00 95.50 89 LEU A N 1
ATOM 747 C CA . LEU A 1 89 ? -5.329 -0.846 18.474 1.00 95.50 89 LEU A CA 1
ATOM 748 C C . LEU A 1 89 ? -4.364 -1.881 17.889 1.00 95.50 89 LEU A C 1
ATOM 750 O O . LEU A 1 89 ? -4.826 -2.859 17.303 1.00 95.50 89 LEU A O 1
ATOM 754 N N . ILE A 1 90 ? -3.053 -1.707 18.078 1.00 96.25 90 ILE A N 1
ATOM 755 C CA . ILE A 1 90 ? -2.036 -2.651 17.594 1.00 96.25 90 ILE A CA 1
ATOM 756 C C . ILE A 1 90 ? -2.143 -3.995 18.337 1.00 96.25 90 ILE A C 1
ATOM 758 O O . ILE A 1 90 ? -2.136 -5.045 17.695 1.00 96.25 90 ILE A O 1
ATOM 762 N N . ASP A 1 91 ? -2.331 -3.982 19.660 1.00 94.88 91 ASP A N 1
ATOM 763 C CA . ASP A 1 91 ? -2.535 -5.196 20.462 1.00 94.88 91 ASP A CA 1
ATOM 764 C C . ASP A 1 91 ? -3.777 -5.971 19.979 1.00 94.88 91 ASP A C 1
ATOM 766 O O . ASP A 1 91 ? -3.761 -7.200 19.882 1.00 94.88 91 ASP A O 1
ATOM 770 N N . ARG A 1 92 ? -4.864 -5.260 19.636 1.00 94.88 92 ARG A N 1
ATOM 771 C CA . ARG A 1 92 ? -6.069 -5.873 19.060 1.00 94.88 92 ARG A CA 1
ATOM 772 C C . ARG A 1 92 ? -5.808 -6.423 17.659 1.00 94.88 92 ARG A C 1
ATOM 774 O O . ARG A 1 92 ? -6.260 -7.531 17.369 1.00 94.88 92 ARG A O 1
ATOM 781 N N . LEU A 1 93 ? -5.089 -5.675 16.818 1.00 96.56 93 LEU A N 1
ATOM 782 C CA . LEU A 1 93 ? -4.725 -6.076 15.458 1.00 96.56 93 LEU A CA 1
ATOM 783 C C . LEU A 1 93 ? -3.901 -7.365 15.452 1.00 96.56 93 LEU A C 1
ATOM 785 O O . LEU A 1 93 ? -4.053 -8.162 14.538 1.00 96.56 93 LEU A O 1
ATOM 789 N N . ALA A 1 94 ? -3.090 -7.619 16.483 1.00 95.56 94 ALA A N 1
ATOM 790 C CA . ALA A 1 94 ? -2.260 -8.820 16.576 1.00 95.56 94 ALA A CA 1
ATOM 791 C C . ALA A 1 94 ? -3.050 -10.143 16.531 1.00 95.56 94 ALA A C 1
ATOM 793 O O . ALA A 1 94 ? -2.470 -11.185 16.226 1.00 95.56 94 ALA A O 1
ATOM 794 N N . GLN A 1 95 ? -4.356 -10.118 16.822 1.00 94.12 95 GLN A N 1
ATOM 795 C CA . GLN A 1 95 ? -5.234 -11.287 16.686 1.00 94.12 95 GLN A CA 1
ATOM 796 C C . GLN A 1 95 ? -5.582 -11.598 15.222 1.00 94.12 95 GLN A C 1
ATOM 798 O O . GLN A 1 95 ? -5.838 -12.753 14.892 1.00 94.12 95 GLN A O 1
ATOM 803 N N . ASP A 1 96 ? -5.581 -10.574 14.367 1.00 94.25 96 ASP A N 1
ATOM 804 C CA . ASP A 1 96 ? -6.023 -10.635 12.972 1.00 94.25 96 ASP A CA 1
ATOM 805 C C . ASP A 1 96 ? -4.837 -10.613 11.993 1.00 94.25 96 ASP A C 1
ATOM 807 O O . ASP A 1 96 ? -4.820 -11.383 11.036 1.00 94.25 96 ASP A O 1
ATOM 811 N N . LEU A 1 97 ? -3.838 -9.762 12.257 1.00 96.12 97 LEU A N 1
ATOM 812 C CA . LEU A 1 97 ? -2.595 -9.589 11.499 1.00 96.12 97 LEU A CA 1
ATOM 813 C C . LEU A 1 97 ? -1.376 -9.511 12.450 1.00 96.12 97 LEU A C 1
ATOM 815 O O . LEU A 1 97 ? -0.901 -8.418 12.789 1.00 96.12 97 LEU A O 1
ATOM 819 N N . PRO A 1 98 ? -0.869 -10.655 12.947 1.00 95.62 98 PRO A N 1
ATOM 820 C CA . PRO A 1 98 ? 0.224 -10.692 13.920 1.00 95.62 98 PRO A CA 1
ATOM 821 C C . PRO A 1 98 ? 1.567 -10.167 13.389 1.00 95.62 98 PRO A C 1
ATOM 823 O O . PRO A 1 98 ? 2.338 -9.593 14.161 1.00 95.62 98 PRO A O 1
ATOM 826 N N . ALA A 1 99 ? 1.883 -10.361 12.106 1.00 96.38 99 ALA A N 1
ATOM 827 C CA . ALA A 1 99 ? 3.107 -9.845 11.499 1.00 96.38 99 ALA A CA 1
ATOM 828 C C . ALA A 1 99 ? 3.041 -8.316 11.411 1.00 96.38 99 ALA A C 1
ATOM 830 O O . ALA A 1 99 ? 3.945 -7.639 11.915 1.00 96.38 99 ALA A O 1
ATOM 831 N N . ARG A 1 100 ? 1.931 -7.781 10.884 1.00 96.31 100 ARG A N 1
ATOM 832 C CA . ARG A 1 100 ? 1.683 -6.339 10.827 1.00 96.31 100 ARG A CA 1
ATOM 833 C C . ARG A 1 100 ? 1.720 -5.690 12.202 1.00 96.31 100 ARG A C 1
ATOM 835 O O . ARG A 1 100 ? 2.395 -4.680 12.392 1.00 96.31 100 ARG A O 1
ATOM 842 N N . ALA A 1 101 ? 1.050 -6.279 13.190 1.00 95.94 101 ALA A N 1
ATOM 843 C CA . ALA A 1 101 ? 1.036 -5.747 14.549 1.00 95.94 101 ALA A CA 1
ATOM 844 C C . ALA A 1 101 ? 2.443 -5.693 15.167 1.00 95.94 101 ALA A C 1
ATOM 846 O O . ALA A 1 101 ? 2.824 -4.675 15.748 1.00 95.94 101 ALA A O 1
ATOM 847 N N . LYS A 1 102 ? 3.265 -6.738 14.985 1.00 95.56 102 LYS A N 1
ATOM 848 C CA . LYS A 1 102 ? 4.673 -6.720 15.422 1.00 95.56 102 LYS A CA 1
ATOM 849 C C . LYS A 1 102 ? 5.474 -5.609 14.743 1.00 95.56 102 LYS A C 1
ATOM 851 O O . LYS A 1 102 ? 6.258 -4.935 15.413 1.00 95.56 102 LYS A O 1
ATOM 856 N N . TYR A 1 103 ? 5.267 -5.386 13.446 1.00 95.75 103 TYR A N 1
ATOM 857 C CA . TYR A 1 103 ? 5.925 -4.294 12.731 1.00 95.75 103 TYR A CA 1
ATOM 858 C C . TYR A 1 103 ? 5.486 -2.915 13.244 1.00 95.75 103 TYR A C 1
ATOM 860 O O . TYR A 1 103 ? 6.319 -2.054 13.525 1.00 95.75 103 TYR A O 1
ATOM 868 N N . LEU A 1 104 ? 4.190 -2.711 13.478 1.00 94.75 104 LEU A N 1
ATOM 869 C CA . LEU A 1 104 ? 3.675 -1.459 14.034 1.00 94.75 104 LEU A CA 1
ATOM 870 C C . LEU A 1 104 ? 4.167 -1.209 15.469 1.00 94.75 104 LEU A C 1
ATOM 872 O O . LEU A 1 104 ? 4.508 -0.075 15.818 1.00 94.75 104 LEU A O 1
ATOM 876 N N . HIS A 1 105 ? 4.286 -2.250 16.295 1.00 93.62 105 HIS A N 1
ATOM 877 C CA . HIS A 1 105 ? 4.940 -2.153 17.601 1.00 93.62 105 HIS A CA 1
ATOM 878 C C . HIS A 1 105 ? 6.420 -1.766 17.492 1.00 93.62 105 HIS A C 1
ATOM 880 O O . HIS A 1 105 ? 6.884 -0.931 18.271 1.00 93.62 105 HIS A O 1
ATOM 886 N N . TYR A 1 106 ? 7.152 -2.324 16.519 1.00 92.06 106 TYR A N 1
ATOM 887 C CA . TYR A 1 106 ? 8.534 -1.932 16.231 1.00 92.06 106 TYR A CA 1
ATOM 888 C C . TYR A 1 106 ? 8.641 -0.438 15.890 1.00 92.06 106 TYR A C 1
ATOM 890 O O . TYR A 1 106 ? 9.508 0.253 16.430 1.00 92.06 106 TYR A O 1
ATOM 898 N N . LEU A 1 107 ? 7.747 0.075 15.039 1.00 91.12 107 LEU A N 1
ATOM 899 C CA . LEU A 1 107 ? 7.739 1.486 14.642 1.00 91.12 107 LEU A CA 1
ATOM 900 C C . LEU A 1 107 ? 7.381 2.422 15.804 1.00 91.12 107 LEU A C 1
ATOM 902 O O . LEU A 1 107 ? 7.973 3.489 15.944 1.00 91.12 107 LEU A O 1
ATOM 906 N N . SER A 1 108 ? 6.428 2.019 16.644 1.00 86.12 108 SER A N 1
ATOM 907 C CA . SER A 1 108 ? 5.883 2.858 17.719 1.00 86.12 108 SER A CA 1
ATOM 908 C C . SER A 1 108 ? 6.602 2.724 19.067 1.00 86.12 108 SER A C 1
ATOM 910 O O . SER A 1 108 ? 6.320 3.503 19.972 1.00 86.12 108 SER A O 1
ATOM 912 N N . ASN A 1 109 ? 7.531 1.772 19.223 1.00 81.38 109 ASN A N 1
ATOM 913 C CA . ASN A 1 109 ? 8.170 1.431 20.506 1.00 81.38 109 ASN A CA 1
ATOM 914 C C . ASN A 1 109 ? 7.164 1.087 21.622 1.00 81.38 109 ASN A C 1
ATOM 916 O O . ASN A 1 109 ? 7.414 1.368 22.791 1.00 81.38 109 ASN A O 1
ATOM 920 N N . THR A 1 110 ? 6.012 0.511 21.272 1.00 72.94 110 THR A N 1
ATOM 921 C CA . THR A 1 110 ? 4.911 0.283 22.227 1.00 72.94 110 THR A CA 1
ATOM 922 C C . THR A 1 110 ? 4.859 -1.134 22.800 1.00 72.94 110 THR A C 1
ATOM 924 O O . THR A 1 110 ? 4.124 -1.363 23.759 1.00 72.94 110 THR A O 1
ATOM 927 N N . ALA A 1 111 ? 5.601 -2.094 22.244 1.00 70.19 111 ALA A N 1
ATOM 928 C CA . ALA A 1 111 ? 5.601 -3.474 22.733 1.00 70.19 111 ALA A CA 1
ATOM 929 C C . ALA A 1 111 ? 6.499 -3.678 23.969 1.00 70.19 111 ALA A C 1
ATOM 931 O O . ALA A 1 111 ? 7.508 -2.987 24.119 1.00 70.19 111 ALA A O 1
ATOM 932 N N . PRO A 1 112 ? 6.171 -4.670 24.823 1.00 60.47 112 PRO A N 1
ATOM 933 C CA . PRO A 1 112 ? 7.033 -5.102 25.923 1.00 60.47 112 PRO A CA 1
ATOM 934 C C . PRO A 1 112 ? 8.248 -5.924 25.454 1.00 60.47 112 PRO A C 1
ATOM 936 O O . PRO A 1 112 ? 9.245 -5.995 26.171 1.00 60.47 112 PRO A O 1
ATOM 939 N N . ASP A 1 113 ? 8.179 -6.540 24.269 1.00 64.94 113 ASP A N 1
ATOM 940 C CA . ASP A 1 113 ? 9.298 -7.283 23.684 1.00 64.94 113 ASP A CA 1
ATOM 941 C C . ASP A 1 113 ? 10.454 -6.344 23.293 1.00 64.94 113 ASP A C 1
ATOM 943 O O . ASP A 1 113 ? 10.221 -5.196 22.897 1.00 64.94 113 ASP A O 1
ATOM 947 N N . PRO A 1 114 ? 11.717 -6.816 23.316 1.00 75.00 114 PRO A N 1
ATOM 948 C CA . PRO A 1 114 ? 12.836 -6.028 22.824 1.00 75.00 114 PRO A CA 1
ATOM 949 C C . PRO A 1 114 ? 12.606 -5.621 21.365 1.00 75.00 114 PRO A C 1
ATOM 951 O O . PRO A 1 114 ? 12.506 -6.477 20.485 1.00 75.00 114 PRO A O 1
ATOM 954 N N . LYS A 1 115 ? 12.595 -4.308 21.093 1.00 75.44 115 LYS A N 1
ATOM 955 C CA . LYS A 1 115 ? 12.393 -3.731 19.750 1.00 75.44 115 LYS A CA 1
ATOM 956 C C . LYS A 1 115 ? 13.174 -4.468 18.655 1.00 75.44 115 LYS A C 1
ATOM 958 O O . LYS A 1 115 ? 12.648 -4.729 17.578 1.00 75.44 115 LYS A O 1
ATOM 963 N N . TYR A 1 116 ? 14.421 -4.838 18.939 1.00 74.56 116 TYR A N 1
ATOM 964 C CA . TYR A 1 116 ? 15.316 -5.506 17.993 1.00 74.56 116 TYR A CA 1
ATOM 965 C C . TYR A 1 116 ? 14.852 -6.902 17.542 1.00 74.56 116 TYR A C 1
ATOM 967 O O . TYR A 1 116 ? 15.298 -7.363 16.496 1.00 74.56 116 TYR A O 1
ATOM 975 N N . GLN A 1 117 ? 13.958 -7.563 18.284 1.00 85.62 117 GLN A N 1
ATOM 976 C CA . GLN A 1 117 ? 13.403 -8.869 17.917 1.00 85.62 117 GLN A CA 1
ATOM 977 C C . GLN A 1 117 ? 12.104 -8.758 17.102 1.00 85.62 117 GLN A C 1
ATOM 979 O O . GLN A 1 117 ? 11.828 -9.618 16.269 1.00 85.62 117 GLN A O 1
ATOM 984 N N . LEU A 1 118 ? 11.339 -7.678 17.280 1.00 88.81 118 LEU A N 1
ATOM 985 C CA . LEU A 1 118 ? 10.037 -7.494 16.629 1.00 88.81 118 LEU A CA 1
ATOM 986 C C . LEU A 1 118 ? 10.129 -7.431 15.104 1.00 88.81 118 LEU A C 1
ATOM 988 O O . LEU A 1 118 ? 9.321 -8.047 14.416 1.00 88.81 118 LEU A O 1
ATOM 992 N N . LEU A 1 119 ? 11.113 -6.702 14.574 1.00 92.00 119 LEU A N 1
ATOM 993 C CA . LEU A 1 119 ? 11.266 -6.516 13.131 1.00 92.00 119 LEU A CA 1
ATOM 994 C C . LEU A 1 119 ? 11.624 -7.827 12.399 1.00 92.00 119 LEU A C 1
ATOM 996 O O . LEU A 1 119 ? 10.914 -8.169 11.452 1.00 92.00 119 LEU A O 1
ATOM 1000 N N . PRO A 1 120 ? 12.665 -8.589 12.804 1.00 91.88 120 PRO A N 1
ATOM 1001 C CA . PRO A 1 120 ? 12.937 -9.895 12.204 1.00 91.88 120 PRO A CA 1
ATOM 1002 C C . PRO A 1 120 ? 11.745 -10.852 12.304 1.00 91.88 120 PRO A C 1
ATOM 1004 O O . PRO A 1 120 ? 11.439 -11.550 11.341 1.00 91.88 120 PRO A O 1
ATOM 1007 N N . ASP A 1 121 ? 11.041 -10.865 13.439 1.00 92.88 121 ASP A N 1
ATOM 1008 C CA . ASP A 1 121 ? 9.856 -11.701 13.627 1.00 92.88 121 ASP A CA 1
ATOM 1009 C C . ASP A 1 121 ? 8.715 -11.318 12.674 1.00 92.88 121 ASP A C 1
ATOM 1011 O O . ASP A 1 121 ? 8.119 -12.197 12.055 1.00 92.88 121 ASP A O 1
ATOM 1015 N N . ALA A 1 122 ? 8.410 -10.024 12.536 1.00 95.50 122 ALA A N 1
ATOM 1016 C CA . ALA A 1 122 ? 7.394 -9.533 11.606 1.00 95.50 122 ALA A CA 1
ATOM 1017 C C . ALA A 1 122 ? 7.738 -9.905 10.153 1.00 95.50 122 ALA A C 1
ATOM 1019 O O . ALA A 1 122 ? 6.898 -10.439 9.427 1.00 95.50 122 ALA A O 1
ATOM 1020 N N . ALA A 1 123 ? 9.004 -9.729 9.757 1.00 95.31 123 ALA A N 1
ATOM 1021 C CA . ALA A 1 123 ? 9.479 -10.100 8.427 1.00 95.31 123 ALA A CA 1
ATOM 1022 C C . ALA A 1 123 ? 9.344 -11.611 8.154 1.00 95.31 123 ALA A C 1
ATOM 1024 O O . ALA A 1 123 ? 8.918 -12.022 7.071 1.00 95.31 123 ALA A O 1
ATOM 1025 N N . LEU A 1 124 ? 9.675 -12.447 9.147 1.00 93.62 124 LEU A N 1
ATOM 1026 C CA . LEU A 1 124 ? 9.533 -13.905 9.072 1.00 93.62 124 LEU A CA 1
ATOM 1027 C C . LEU A 1 124 ? 8.070 -14.364 9.044 1.00 93.62 124 LEU A C 1
ATOM 1029 O O . LEU A 1 124 ? 7.781 -15.416 8.472 1.00 93.62 124 LEU A O 1
ATOM 1033 N N . LEU A 1 125 ? 7.160 -13.608 9.661 1.00 94.81 125 LEU A N 1
ATOM 1034 C CA . LEU A 1 125 ? 5.726 -13.898 9.656 1.00 94.81 125 LEU A CA 1
ATOM 1035 C C . LEU A 1 125 ? 5.019 -13.438 8.375 1.00 94.81 125 LEU A C 1
ATOM 1037 O O . LEU A 1 125 ? 3.963 -13.986 8.066 1.00 94.81 125 LEU A O 1
ATOM 1041 N N . G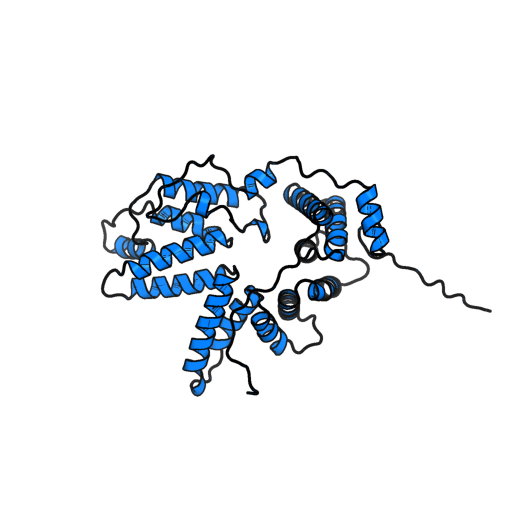LY A 1 126 ? 5.623 -12.539 7.594 1.00 96.50 126 GLY A N 1
ATOM 1042 C CA . GLY A 1 126 ? 5.160 -12.221 6.242 1.00 96.50 126 GLY A CA 1
ATOM 1043 C C . GLY A 1 126 ? 4.687 -10.788 6.010 1.00 96.50 126 GLY A C 1
ATOM 1044 O O . GLY A 1 126 ? 4.108 -10.540 4.954 1.00 96.50 126 GLY A O 1
ATOM 1045 N N . ASP A 1 127 ? 4.914 -9.863 6.948 1.00 97.56 127 ASP A N 1
ATOM 1046 C CA . ASP A 1 127 ? 4.599 -8.445 6.733 1.00 97.56 127 ASP A CA 1
ATOM 1047 C C . ASP A 1 127 ? 5.560 -7.851 5.690 1.00 97.56 127 ASP A C 1
ATOM 1049 O O . ASP A 1 127 ? 6.784 -7.922 5.840 1.00 97.56 127 ASP A O 1
ATOM 1053 N N . ALA A 1 128 ? 5.009 -7.309 4.602 1.00 96.75 128 ALA A N 1
ATOM 1054 C CA . ALA A 1 128 ? 5.791 -6.880 3.444 1.00 96.75 128 ALA A CA 1
ATOM 1055 C C . ALA A 1 128 ? 6.686 -5.665 3.758 1.00 96.75 128 ALA A C 1
ATOM 1057 O O . ALA A 1 128 ? 7.832 -5.606 3.305 1.00 96.75 128 ALA A O 1
ATOM 1058 N N . ASP A 1 129 ? 6.201 -4.734 4.585 1.00 96.19 129 ASP A N 1
ATOM 1059 C CA . ASP A 1 129 ? 6.955 -3.546 5.001 1.00 96.19 129 ASP A CA 1
ATOM 1060 C C . ASP A 1 129 ? 8.097 -3.922 5.955 1.00 96.19 129 ASP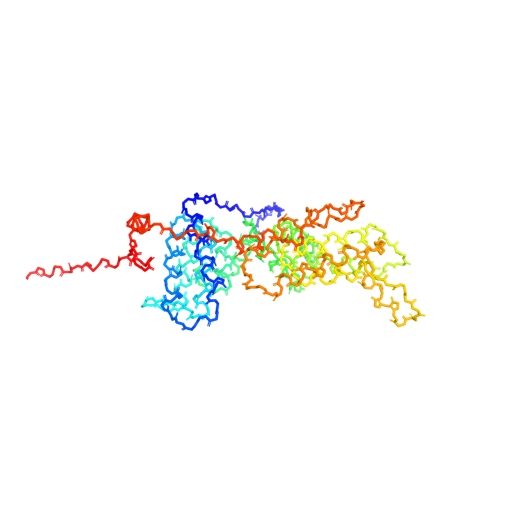 A C 1
ATOM 1062 O O . ASP A 1 129 ? 9.225 -3.442 5.817 1.00 96.19 129 ASP A O 1
ATOM 1066 N N . ALA A 1 130 ? 7.846 -4.847 6.882 1.00 96.56 130 ALA A N 1
ATOM 1067 C CA . ALA A 1 130 ? 8.851 -5.421 7.761 1.00 96.56 130 ALA A CA 1
ATOM 1068 C C . ALA A 1 130 ? 9.907 -6.187 6.973 1.00 96.56 130 ALA A C 1
ATOM 1070 O O . ALA A 1 130 ? 11.085 -6.061 7.290 1.00 96.56 130 ALA A O 1
ATOM 1071 N N . GLN A 1 131 ? 9.527 -6.958 5.948 1.00 97.19 131 GLN A N 1
ATOM 1072 C CA . GLN A 1 131 ? 10.482 -7.624 5.061 1.00 97.19 131 GLN A CA 1
ATOM 1073 C C . GLN A 1 131 ? 11.379 -6.596 4.369 1.00 97.19 131 GLN A C 1
ATOM 1075 O O . GLN A 1 131 ? 12.604 -6.713 4.446 1.00 97.19 131 GLN A O 1
ATOM 1080 N N . GLN A 1 132 ? 10.794 -5.554 3.772 1.00 96.06 132 GLN A N 1
ATOM 1081 C CA . GLN A 1 132 ? 11.562 -4.498 3.118 1.00 96.06 132 GLN A CA 1
ATOM 1082 C C . GLN A 1 132 ? 12.525 -3.814 4.093 1.00 96.06 132 GLN A C 1
ATOM 1084 O O . GLN A 1 132 ? 13.728 -3.739 3.838 1.00 96.06 132 GLN A O 1
ATOM 1089 N N . TYR A 1 133 ? 12.027 -3.374 5.244 1.00 94.62 133 TYR A N 1
ATOM 1090 C CA . TYR A 1 133 ? 12.838 -2.678 6.236 1.00 94.62 133 TYR A CA 1
ATOM 1091 C C . TYR A 1 133 ? 13.913 -3.590 6.859 1.00 94.62 133 TYR A C 1
ATOM 1093 O O . TYR A 1 133 ? 15.062 -3.188 7.043 1.00 94.62 133 TYR A O 1
ATOM 1101 N N . PHE A 1 134 ? 13.575 -4.851 7.147 1.00 93.69 134 PHE A N 1
ATOM 1102 C CA . PHE A 1 134 ? 14.522 -5.845 7.653 1.00 93.69 134 PHE A CA 1
ATOM 1103 C C . PHE A 1 134 ? 15.640 -6.117 6.649 1.00 93.69 134 PHE A C 1
ATOM 1105 O O . PHE A 1 134 ? 16.797 -6.204 7.058 1.00 93.69 134 PHE A O 1
ATOM 1112 N N . SER A 1 135 ? 15.316 -6.201 5.353 1.00 92.50 135 SER A N 1
ATOM 1113 C CA . SER A 1 135 ? 16.318 -6.391 4.303 1.00 92.50 135 SER A CA 1
ATOM 1114 C C . SER A 1 135 ? 17.386 -5.292 4.351 1.00 92.50 135 SER A C 1
ATOM 1116 O O . SER A 1 135 ? 18.570 -5.613 4.438 1.00 92.50 135 SER A O 1
ATOM 1118 N N . GLY A 1 136 ? 17.000 -4.013 4.435 1.00 88.56 136 GLY A N 1
ATOM 1119 C CA . GLY A 1 136 ? 17.950 -2.896 4.510 1.00 88.56 136 GLY A CA 1
ATOM 1120 C C . GLY A 1 136 ? 18.892 -2.984 5.717 1.00 88.56 136 GLY A C 1
ATOM 1121 O O . GLY A 1 136 ? 20.099 -2.773 5.592 1.00 88.56 136 GLY A O 1
ATOM 1122 N N . ASN A 1 137 ? 18.375 -3.412 6.873 1.00 88.81 137 ASN A N 1
ATOM 1123 C CA . ASN A 1 137 ? 19.186 -3.606 8.078 1.00 88.81 137 ASN A CA 1
ATOM 1124 C C . ASN A 1 137 ? 20.238 -4.713 7.930 1.00 88.81 137 ASN A C 1
ATOM 1126 O O . ASN A 1 137 ? 21.277 -4.648 8.585 1.00 88.81 137 ASN A O 1
ATOM 1130 N N . LEU A 1 138 ? 20.019 -5.713 7.065 1.00 87.62 138 LEU A N 1
ATOM 1131 C CA . LEU A 1 138 ? 21.002 -6.775 6.837 1.00 87.62 138 LEU A CA 1
ATOM 1132 C C . LEU A 1 138 ? 22.307 -6.240 6.260 1.00 87.62 138 LEU A C 1
ATOM 1134 O O . LEU A 1 138 ? 23.336 -6.870 6.481 1.00 87.62 138 LEU A O 1
ATOM 1138 N N . LEU A 1 139 ? 22.299 -5.112 5.551 1.00 83.06 139 LEU A N 1
ATOM 1139 C CA . LEU A 1 139 ? 23.499 -4.538 4.940 1.00 83.06 139 LEU A CA 1
ATOM 1140 C C . LEU A 1 139 ? 24.170 -3.464 5.811 1.00 83.06 139 LEU A C 1
ATOM 1142 O O . LEU A 1 139 ? 25.332 -3.153 5.581 1.00 83.06 139 LEU A O 1
ATOM 1146 N N . GLY A 1 140 ? 23.501 -2.970 6.859 1.00 75.94 140 GLY A N 1
ATOM 1147 C CA . GLY A 1 140 ? 24.022 -1.916 7.743 1.00 75.94 140 GLY A CA 1
ATOM 1148 C C . GLY A 1 140 ? 25.124 -2.349 8.724 1.00 75.94 140 GLY A C 1
ATOM 1149 O O . GLY A 1 140 ? 25.726 -1.502 9.379 1.00 75.94 140 GLY A O 1
ATOM 1150 N N . PHE A 1 141 ? 25.405 -3.651 8.846 1.00 73.56 141 PHE A N 1
ATOM 1151 C CA . PHE A 1 141 ? 26.474 -4.162 9.711 1.00 73.56 141 PHE A CA 1
ATOM 1152 C C . PHE A 1 141 ? 27.842 -4.116 9.009 1.00 73.56 141 PHE A C 1
ATOM 1154 O O . PHE A 1 141 ? 27.971 -4.580 7.875 1.00 73.56 141 PHE A O 1
ATOM 1161 N N . GLN A 1 142 ? 28.873 -3.639 9.715 1.00 66.56 142 GLN A N 1
ATOM 1162 C CA . GLN A 1 142 ? 30.261 -3.522 9.226 1.00 66.56 142 GLN A CA 1
ATOM 1163 C C . GLN A 1 142 ? 31.061 -4.842 9.264 1.00 66.56 142 GLN A C 1
ATOM 1165 O O . GLN A 1 142 ? 32.265 -4.847 9.039 1.00 66.56 142 GLN A O 1
ATOM 1170 N N . GLU A 1 143 ? 30.427 -5.974 9.579 1.00 72.00 143 GLU A N 1
ATOM 1171 C CA . GLU A 1 143 ? 31.120 -7.265 9.661 1.00 72.00 143 GLU A CA 1
ATOM 1172 C C . GLU A 1 143 ? 31.320 -7.894 8.273 1.00 72.00 143 GLU A C 1
ATOM 1174 O O . GLU A 1 143 ? 30.391 -8.475 7.695 1.00 72.00 143 GLU A O 1
ATOM 1179 N N . ASP A 1 144 ? 32.548 -7.823 7.763 1.00 68.56 144 ASP A N 1
ATOM 1180 C CA . ASP A 1 144 ? 32.911 -8.329 6.433 1.00 68.56 144 ASP A CA 1
ATOM 1181 C C . ASP A 1 144 ? 32.789 -9.855 6.307 1.00 68.56 144 ASP A C 1
ATOM 1183 O O . ASP A 1 144 ? 32.342 -10.358 5.278 1.00 68.56 144 ASP A O 1
ATOM 1187 N N . GLU A 1 145 ? 33.087 -10.623 7.361 1.00 74.25 145 GLU A N 1
ATOM 1188 C CA . GLU A 1 145 ? 33.099 -12.099 7.306 1.00 74.25 145 GLU A CA 1
ATOM 1189 C C . GLU A 1 145 ? 31.731 -12.721 6.959 1.00 74.25 145 GLU A C 1
ATOM 1191 O O . GLU A 1 145 ? 31.641 -13.870 6.513 1.00 74.25 145 GLU A O 1
ATOM 1196 N N . THR A 1 146 ? 30.641 -11.970 7.144 1.00 82.88 146 THR A N 1
ATOM 1197 C CA . THR A 1 146 ? 29.275 -12.429 6.862 1.00 82.88 146 THR A CA 1
ATOM 1198 C C . THR A 1 146 ? 28.636 -11.753 5.650 1.00 82.88 146 THR A C 1
ATOM 1200 O O . THR A 1 146 ? 27.517 -12.134 5.288 1.00 82.88 146 THR A O 1
ATOM 1203 N N . ILE A 1 147 ? 29.320 -10.809 4.987 1.00 85.19 147 ILE A N 1
ATOM 1204 C CA . ILE A 1 147 ? 28.722 -9.943 3.958 1.00 85.19 147 ILE A CA 1
ATOM 1205 C C . ILE A 1 147 ? 28.061 -10.741 2.833 1.00 85.19 147 ILE A C 1
ATOM 1207 O O . ILE A 1 147 ? 26.892 -10.525 2.530 1.00 85.19 147 ILE A O 1
ATOM 1211 N N . THR A 1 148 ? 28.729 -11.767 2.297 1.00 86.69 148 THR A N 1
ATOM 1212 C CA . THR A 1 148 ? 28.179 -12.595 1.211 1.00 86.69 148 THR A CA 1
ATOM 1213 C C . THR A 1 148 ? 26.901 -13.329 1.622 1.00 86.69 148 THR A C 1
ATOM 1215 O O . THR A 1 148 ? 25.990 -13.499 0.813 1.00 86.69 148 THR A O 1
ATOM 1218 N N . LYS A 1 149 ? 26.803 -13.785 2.879 1.00 87.69 149 LYS A N 1
ATOM 1219 C CA . LYS A 1 149 ? 25.588 -14.442 3.389 1.00 87.69 149 LYS A CA 1
ATOM 1220 C C . LYS A 1 149 ? 24.469 -13.424 3.608 1.00 87.69 149 LYS A C 1
ATOM 1222 O O . LYS A 1 149 ? 23.322 -13.726 3.287 1.00 87.69 149 LYS A O 1
ATOM 1227 N N . ARG A 1 150 ? 24.802 -12.235 4.122 1.00 89.12 150 ARG A N 1
ATOM 1228 C CA . ARG A 1 150 ? 23.850 -11.138 4.344 1.00 89.12 150 ARG A CA 1
ATOM 1229 C C . ARG A 1 150 ? 23.287 -10.602 3.031 1.00 89.12 150 ARG A C 1
ATOM 1231 O O . ARG A 1 150 ? 22.079 -10.449 2.953 1.00 89.12 150 ARG A O 1
ATOM 1238 N N . MET A 1 151 ? 24.111 -10.435 1.995 1.00 89.56 151 MET A N 1
ATOM 1239 C CA . MET A 1 151 ? 23.663 -10.036 0.652 1.00 89.56 151 MET A CA 1
ATOM 1240 C C . MET A 1 151 ? 22.679 -11.044 0.052 1.00 89.56 151 MET A C 1
ATOM 1242 O O . MET A 1 151 ? 21.591 -10.671 -0.366 1.00 89.56 151 MET A O 1
ATOM 1246 N N . LYS A 1 152 ? 22.991 -12.347 0.113 1.00 90.25 152 LYS A N 1
ATOM 1247 C CA . LYS A 1 152 ? 22.058 -13.383 -0.363 1.00 90.25 152 LYS A CA 1
ATOM 1248 C C . LYS A 1 15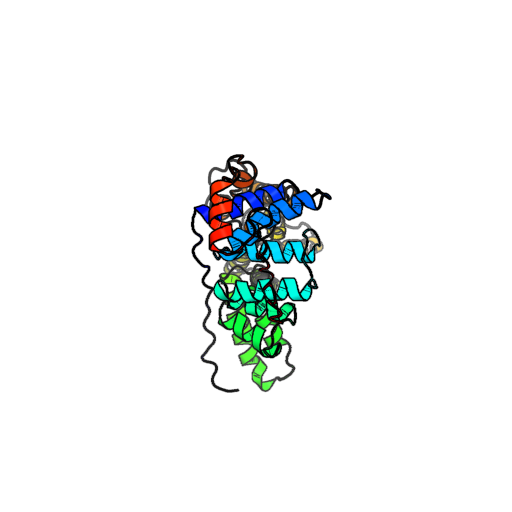2 ? 20.717 -13.343 0.369 1.00 90.25 152 LYS A C 1
ATOM 1250 O O . LYS A 1 152 ? 19.677 -13.556 -0.246 1.00 90.25 152 LYS A O 1
ATOM 1255 N N . LEU A 1 153 ? 20.736 -13.109 1.681 1.00 91.88 153 LEU A N 1
ATOM 1256 C CA . LEU A 1 153 ? 19.511 -12.982 2.465 1.00 91.88 153 LEU A CA 1
ATOM 1257 C C . LEU A 1 153 ? 18.767 -11.678 2.143 1.00 91.88 153 LEU A C 1
ATOM 1259 O O . LEU A 1 153 ? 17.549 -11.706 2.023 1.00 91.88 153 LEU A O 1
ATOM 1263 N N . PHE A 1 154 ? 19.482 -10.568 1.956 1.00 93.00 154 PHE A N 1
ATOM 1264 C CA . PHE A 1 154 ? 18.927 -9.290 1.515 1.00 93.00 154 PHE A CA 1
ATOM 1265 C C . PHE A 1 154 ? 18.127 -9.452 0.219 1.00 93.00 154 PHE A C 1
ATOM 1267 O O . PHE A 1 154 ? 16.948 -9.103 0.199 1.00 93.00 154 PHE A O 1
ATOM 1274 N N . ASP A 1 155 ? 18.705 -10.083 -0.805 1.00 92.12 155 ASP A N 1
ATOM 1275 C CA . ASP A 1 155 ? 18.022 -10.305 -2.084 1.00 92.12 155 ASP A CA 1
ATOM 1276 C C . ASP A 1 155 ? 16.782 -11.188 -1.931 1.00 92.12 155 ASP A C 1
ATOM 1278 O O . ASP A 1 155 ? 15.720 -10.887 -2.477 1.00 92.12 155 ASP A O 1
ATOM 1282 N N . GLN A 1 156 ? 16.882 -12.259 -1.137 1.00 94.62 156 GLN A N 1
ATOM 1283 C CA . GLN A 1 156 ? 15.751 -13.151 -0.868 1.00 94.62 156 GLN A CA 1
ATOM 1284 C C . GLN A 1 156 ? 14.598 -12.434 -0.160 1.00 94.62 156 GLN A C 1
ATOM 1286 O O . GLN A 1 156 ? 13.435 -12.633 -0.522 1.00 94.62 156 GLN A O 1
ATOM 1291 N N . VAL A 1 157 ? 14.908 -11.622 0.852 1.00 95.88 157 VAL A N 1
ATOM 1292 C CA . VAL A 1 157 ? 13.905 -10.905 1.642 1.00 95.88 157 VAL A CA 1
ATOM 1293 C C . VAL A 1 157 ? 13.279 -9.782 0.815 1.00 95.88 157 VAL A C 1
ATOM 1295 O O . VAL A 1 157 ? 12.055 -9.686 0.785 1.00 95.88 157 VAL A O 1
ATOM 1298 N N . ARG A 1 158 ? 14.078 -8.988 0.091 1.00 96.12 158 ARG A N 1
ATOM 1299 C CA . ARG A 1 158 ? 13.587 -7.905 -0.778 1.00 96.12 158 ARG A CA 1
ATOM 1300 C C . ARG A 1 158 ? 12.699 -8.439 -1.901 1.00 96.12 158 ARG A C 1
ATOM 1302 O O . ARG A 1 158 ? 11.610 -7.918 -2.126 1.00 96.12 158 ARG A O 1
ATOM 1309 N N . LEU A 1 159 ? 13.091 -9.545 -2.541 1.00 96.88 159 LEU A N 1
ATOM 1310 C CA . LEU A 1 159 ? 12.239 -10.217 -3.526 1.00 96.88 159 LEU A CA 1
ATOM 1311 C C . LEU A 1 159 ? 10.917 -10.699 -2.913 1.00 96.88 159 LEU A C 1
ATOM 1313 O O . LEU A 1 159 ? 9.879 -10.653 -3.571 1.00 96.88 159 LEU A O 1
ATOM 1317 N N . CYS A 1 160 ? 10.940 -11.172 -1.666 1.00 97.75 160 CYS A N 1
ATOM 1318 C CA . CYS A 1 160 ? 9.722 -11.573 -0.973 1.00 97.75 160 CYS A CA 1
ATOM 1319 C C . CYS A 1 160 ? 8.807 -10.381 -0.665 1.00 97.75 160 CYS A C 1
ATOM 1321 O O . CYS A 1 160 ? 7.619 -10.446 -0.969 1.00 97.75 160 CYS A O 1
ATOM 1323 N N . ALA A 1 161 ? 9.368 -9.283 -0.151 1.00 98.00 161 ALA A N 1
ATOM 1324 C CA . ALA A 1 161 ? 8.639 -8.045 0.118 1.00 98.00 161 ALA A CA 1
ATOM 1325 C C . ALA A 1 161 ? 7.942 -7.519 -1.145 1.00 98.00 161 ALA A C 1
ATOM 1327 O O . ALA A 1 161 ? 6.745 -7.235 -1.118 1.00 98.00 161 ALA A O 1
ATOM 1328 N N . SER A 1 162 ? 8.664 -7.489 -2.273 1.00 98.06 162 SER A N 1
ATOM 1329 C CA . SER A 1 162 ? 8.113 -7.114 -3.579 1.00 98.06 162 SER A CA 1
ATOM 1330 C C . SER A 1 162 ? 6.959 -8.033 -3.987 1.00 98.06 162 SER A C 1
ATOM 1332 O O . SER A 1 162 ? 5.879 -7.554 -4.319 1.00 98.06 162 SER A O 1
ATOM 1334 N N . LYS A 1 163 ? 7.112 -9.361 -3.886 1.00 96.69 163 LYS A N 1
ATOM 1335 C CA . LYS A 1 163 ? 6.019 -10.311 -4.184 1.00 96.69 163 LYS A CA 1
ATOM 1336 C C . LYS A 1 163 ? 4.794 -10.124 -3.288 1.00 96.69 163 LYS A C 1
ATOM 1338 O O . LYS A 1 163 ? 3.679 -10.376 -3.735 1.00 96.69 163 LYS A O 1
ATOM 1343 N N . ASN A 1 164 ? 5.006 -9.680 -2.054 1.00 95.75 164 ASN A N 1
ATOM 1344 C CA . ASN A 1 164 ? 3.960 -9.451 -1.066 1.00 95.75 164 ASN A CA 1
ATOM 1345 C C . ASN A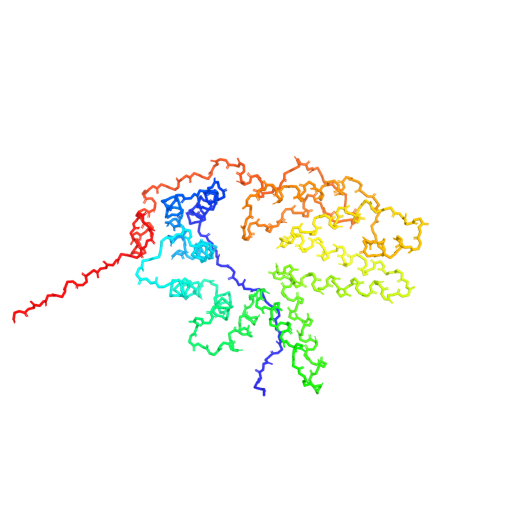 1 164 ? 3.318 -8.057 -1.154 1.00 95.75 164 ASN A C 1
ATOM 1347 O O . ASN A 1 164 ? 2.484 -7.730 -0.315 1.00 95.75 164 ASN A O 1
ATOM 1351 N N . GLY A 1 165 ? 3.660 -7.253 -2.165 1.00 95.00 165 GLY A N 1
ATOM 1352 C CA . GLY A 1 165 ? 2.978 -5.988 -2.432 1.00 95.00 165 GLY A CA 1
ATOM 1353 C C . GLY A 1 165 ? 3.708 -4.733 -1.959 1.00 95.00 165 GLY A C 1
ATOM 1354 O O . GLY A 1 165 ? 3.148 -3.651 -2.092 1.00 95.00 165 GLY A O 1
ATOM 1355 N N . ASN A 1 166 ? 4.930 -4.834 -1.425 1.00 96.81 166 ASN A N 1
ATOM 1356 C CA . ASN A 1 166 ? 5.689 -3.646 -1.033 1.00 96.81 166 ASN A CA 1
ATOM 1357 C C . ASN A 1 166 ? 6.363 -3.007 -2.263 1.00 96.81 166 ASN A C 1
ATOM 1359 O O . ASN A 1 166 ? 7.369 -3.511 -2.771 1.00 96.81 166 ASN A O 1
ATOM 1363 N N . TRP A 1 167 ? 5.822 -1.876 -2.722 1.00 96.06 167 TRP A N 1
ATOM 1364 C CA . TRP A 1 167 ? 6.333 -1.160 -3.895 1.00 96.06 167 TRP A CA 1
ATOM 1365 C C . TRP A 1 167 ? 7.748 -0.603 -3.691 1.00 96.06 167 TRP A C 1
ATOM 1367 O O . TRP A 1 167 ? 8.521 -0.575 -4.641 1.00 96.06 167 TRP A O 1
ATOM 1377 N N . THR A 1 168 ? 8.153 -0.240 -2.467 1.00 96.38 168 THR A N 1
ATOM 1378 C CA . THR A 1 168 ? 9.528 0.224 -2.196 1.00 96.38 168 THR A CA 1
ATOM 1379 C C . THR A 1 168 ? 10.558 -0.882 -2.453 1.00 96.38 168 THR A C 1
ATOM 1381 O O . THR A 1 168 ? 11.629 -0.624 -2.998 1.00 96.38 168 THR A O 1
ATOM 1384 N N . ALA A 1 169 ? 10.234 -2.129 -2.110 1.00 97.62 169 ALA A N 1
ATOM 1385 C CA . ALA A 1 169 ? 11.054 -3.292 -2.429 1.00 97.62 169 ALA A CA 1
ATOM 1386 C C . ALA A 1 169 ? 11.103 -3.547 -3.937 1.00 97.62 169 ALA A C 1
ATOM 1388 O O . ALA A 1 169 ? 12.168 -3.857 -4.469 1.00 97.62 169 ALA A O 1
ATOM 1389 N N . THR A 1 170 ? 9.965 -3.396 -4.623 1.00 98.50 170 THR A N 1
ATOM 1390 C CA . THR A 1 170 ? 9.879 -3.497 -6.086 1.00 98.50 170 THR A CA 1
ATOM 1391 C C . THR A 1 170 ? 10.749 -2.442 -6.768 1.00 98.50 170 THR A C 1
ATOM 1393 O O . THR A 1 170 ? 11.535 -2.803 -7.638 1.00 98.50 170 THR A O 1
ATOM 1396 N N . ASN A 1 171 ? 10.709 -1.185 -6.318 1.00 97.06 171 ASN A N 1
ATOM 1397 C CA . ASN A 1 171 ? 11.588 -0.125 -6.819 1.00 97.06 171 ASN A CA 1
ATOM 1398 C C . ASN A 1 171 ? 13.057 -0.435 -6.535 1.00 97.06 171 ASN A C 1
ATOM 1400 O O . ASN A 1 171 ? 13.886 -0.293 -7.417 1.00 97.06 171 ASN A O 1
ATOM 1404 N N . GLY A 1 172 ? 13.388 -0.985 -5.364 1.00 96.00 172 GLY A N 1
ATOM 1405 C CA . GLY A 1 172 ? 14.757 -1.423 -5.093 1.00 96.00 172 GLY A CA 1
ATOM 1406 C C . GLY A 1 172 ? 15.257 -2.522 -6.045 1.00 96.00 172 GLY A C 1
ATOM 1407 O O . GLY A 1 172 ? 16.452 -2.580 -6.321 1.00 96.00 172 GLY A O 1
ATOM 1408 N N . LEU A 1 173 ? 14.383 -3.414 -6.530 1.00 97.25 173 LEU A N 1
ATOM 1409 C CA . LEU A 1 173 ? 14.729 -4.399 -7.571 1.00 97.25 173 LEU A CA 1
ATOM 1410 C C . LEU A 1 173 ? 14.825 -3.746 -8.956 1.00 97.25 173 LEU A C 1
ATOM 1412 O O . LEU A 1 173 ? 15.654 -4.147 -9.776 1.00 97.25 173 LEU A O 1
ATOM 1416 N N . GLU A 1 174 ? 13.980 -2.752 -9.213 1.00 97.19 174 GLU A N 1
ATOM 1417 C CA . GLU A 1 174 ? 13.996 -1.946 -10.429 1.00 97.19 174 GLU A CA 1
ATOM 1418 C C . GLU A 1 174 ? 15.297 -1.153 -10.550 1.00 97.19 174 GLU A C 1
ATOM 1420 O O . GLU A 1 174 ? 15.977 -1.300 -11.556 1.00 97.19 174 GLU A O 1
ATOM 1425 N N . ASP A 1 175 ? 15.712 -0.437 -9.505 1.00 95.25 175 ASP A N 1
ATOM 1426 C CA . ASP A 1 175 ? 16.952 0.346 -9.446 1.00 95.25 175 ASP A CA 1
ATOM 1427 C C . ASP A 1 175 ? 18.193 -0.518 -9.701 1.00 95.25 175 ASP A C 1
ATOM 1429 O O . ASP A 1 175 ? 19.124 -0.119 -10.406 1.00 95.25 175 ASP A O 1
ATOM 1433 N N . GLU A 1 176 ? 18.213 -1.737 -9.155 1.00 94.31 176 GLU A N 1
ATOM 1434 C CA . GLU A 1 176 ? 19.283 -2.699 -9.416 1.00 94.31 176 GLU A CA 1
ATOM 1435 C C . GLU A 1 176 ? 19.270 -3.170 -10.875 1.00 94.31 176 GLU A C 1
ATOM 1437 O O . GLU A 1 176 ? 20.321 -3.242 -11.514 1.00 94.31 176 GLU A O 1
ATOM 1442 N N . THR A 1 177 ? 18.085 -3.462 -11.416 1.00 95.62 177 THR A N 1
ATOM 1443 C CA . THR A 1 177 ? 17.918 -3.848 -12.824 1.00 95.62 177 THR A CA 1
ATOM 1444 C C . THR A 1 177 ? 18.353 -2.708 -13.748 1.00 95.62 177 THR A C 1
ATOM 1446 O O . THR A 1 177 ? 19.097 -2.936 -14.701 1.00 95.62 177 THR A O 1
ATOM 1449 N N . ASN A 1 178 ? 17.959 -1.474 -13.436 1.00 93.25 178 ASN A N 1
ATOM 1450 C CA . ASN A 1 178 ? 18.327 -0.276 -14.174 1.00 93.25 178 ASN A CA 1
ATOM 1451 C C . ASN A 1 178 ? 19.835 -0.022 -14.109 1.00 93.25 178 ASN A C 1
ATOM 1453 O O . ASN A 1 178 ? 20.471 0.216 -15.132 1.00 93.25 178 ASN A O 1
ATOM 1457 N N . SER A 1 179 ? 20.450 -0.195 -12.938 1.00 93.31 179 SER A N 1
ATOM 1458 C CA . SER A 1 179 ? 21.908 -0.125 -12.797 1.00 93.31 179 SER A CA 1
ATOM 1459 C C . SER A 1 179 ? 22.605 -1.134 -13.716 1.00 93.31 179 SER A C 1
ATOM 1461 O O . SER A 1 179 ? 23.546 -0.779 -14.424 1.00 93.31 179 SER A O 1
ATOM 1463 N N . GLN A 1 180 ? 22.118 -2.379 -13.784 1.00 93.75 180 GLN A N 1
ATOM 1464 C CA . GLN A 1 180 ? 22.664 -3.384 -14.704 1.00 93.75 180 GLN A CA 1
ATOM 1465 C C . GLN A 1 180 ? 22.504 -2.976 -16.179 1.00 93.75 180 GLN A C 1
ATOM 1467 O O . GLN A 1 180 ? 23.421 -3.202 -16.964 1.00 93.75 180 GLN A O 1
ATOM 1472 N N . ILE A 1 181 ? 21.385 -2.348 -16.560 1.00 92.75 181 ILE A N 1
ATOM 1473 C CA . ILE A 1 181 ? 21.167 -1.806 -17.914 1.00 92.75 181 ILE A CA 1
ATOM 1474 C C . ILE A 1 181 ? 22.167 -0.682 -18.220 1.00 92.75 181 ILE A C 1
ATOM 1476 O O . ILE A 1 181 ? 22.764 -0.648 -19.300 1.00 92.75 181 ILE A O 1
ATOM 1480 N N . LEU A 1 182 ? 22.376 0.235 -17.274 1.00 90.00 182 LEU A N 1
ATOM 1481 C CA . LEU A 1 182 ? 23.260 1.385 -17.448 1.00 90.00 182 LEU A CA 1
ATOM 1482 C C . LEU A 1 182 ? 24.730 0.971 -17.590 1.00 90.00 182 LEU A C 1
ATOM 1484 O O . LEU A 1 182 ? 25.415 1.526 -18.453 1.00 90.00 182 LEU A O 1
ATOM 1488 N N . TYR A 1 183 ? 25.185 -0.027 -16.825 1.00 89.12 183 TYR A N 1
ATOM 1489 C CA . TYR A 1 183 ? 26.564 -0.536 -16.867 1.00 89.12 183 TYR A CA 1
ATOM 1490 C C . TYR A 1 183 ? 26.817 -1.624 -17.918 1.00 89.12 183 TYR A C 1
ATOM 1492 O O . TYR A 1 183 ? 27.966 -2.014 -18.117 1.00 89.12 183 TYR A O 1
ATOM 1500 N N . ALA A 1 184 ? 25.785 -2.137 -18.590 1.00 87.44 184 ALA A N 1
ATOM 1501 C CA . ALA A 1 184 ? 25.977 -3.127 -19.640 1.00 87.44 184 ALA A CA 1
ATOM 1502 C C . ALA A 1 184 ? 26.643 -2.511 -20.884 1.00 87.44 184 ALA A C 1
ATOM 1504 O O . ALA A 1 184 ? 26.210 -1.472 -21.388 1.00 87.44 184 ALA A O 1
ATOM 1505 N N . ASP A 1 185 ? 27.639 -3.217 -21.435 1.00 81.62 185 ASP A N 1
ATOM 1506 C CA . ASP A 1 185 ? 28.327 -2.848 -22.686 1.00 81.62 185 ASP A CA 1
ATOM 1507 C C . ASP A 1 185 ? 27.384 -2.816 -23.901 1.00 81.62 185 ASP A C 1
ATOM 1509 O O . ASP A 1 185 ? 27.677 -2.199 -24.926 1.00 81.62 185 ASP A O 1
ATOM 1513 N N . LYS A 1 186 ? 26.271 -3.550 -23.820 1.00 85.62 186 LYS A N 1
ATOM 1514 C CA . LYS A 1 186 ? 25.267 -3.690 -24.875 1.00 85.62 186 LYS A CA 1
ATOM 1515 C C . LYS A 1 186 ? 23.881 -3.748 -24.262 1.00 85.62 186 LYS A C 1
ATOM 1517 O O . LYS A 1 186 ? 23.706 -4.255 -23.155 1.00 85.62 186 LYS A O 1
ATOM 1522 N N . GLU A 1 187 ? 22.894 -3.293 -25.024 1.00 87.00 187 GLU A N 1
ATOM 1523 C CA . GLU A 1 187 ? 21.490 -3.429 -24.652 1.00 87.00 187 GLU A CA 1
ATOM 1524 C C . GLU A 1 187 ? 21.133 -4.895 -24.383 1.00 87.00 187 GLU A C 1
ATOM 1526 O O . GLU A 1 187 ? 21.484 -5.800 -25.147 1.00 87.00 187 GLU A O 1
ATOM 1531 N N . ASN A 1 188 ? 20.414 -5.121 -23.286 1.00 93.31 188 ASN A N 1
ATOM 1532 C CA . ASN A 1 188 ? 19.946 -6.435 -22.880 1.00 93.31 188 ASN A CA 1
ATOM 1533 C C . ASN A 1 188 ? 18.410 -6.429 -22.823 1.00 93.31 188 ASN A C 1
ATOM 1535 O O . ASN A 1 188 ? 17.841 -5.958 -21.834 1.00 93.31 188 ASN A O 1
ATOM 1539 N N . PRO A 1 189 ? 17.726 -6.974 -23.847 1.00 94.06 189 PRO A N 1
ATOM 1540 C CA . PRO A 1 189 ? 16.266 -6.994 -23.904 1.00 94.06 189 PRO A CA 1
ATOM 1541 C C . PRO A 1 189 ? 15.600 -7.667 -22.699 1.00 94.06 189 PRO A C 1
ATOM 1543 O O . PRO A 1 189 ? 14.496 -7.285 -22.323 1.00 94.06 189 PRO A O 1
ATOM 1546 N N . ALA A 1 190 ? 16.260 -8.645 -22.066 1.00 95.75 190 ALA A N 1
ATOM 1547 C CA . ALA A 1 190 ? 15.717 -9.312 -20.887 1.00 95.75 190 ALA A CA 1
ATOM 1548 C C . ALA A 1 190 ? 15.713 -8.391 -19.657 1.00 95.75 190 ALA A C 1
ATOM 1550 O O . ALA A 1 190 ? 14.729 -8.379 -18.921 1.00 95.75 190 ALA A O 1
ATOM 1551 N N . LEU A 1 191 ? 16.770 -7.591 -19.463 1.00 96.00 191 LEU A N 1
ATOM 1552 C CA . LEU A 1 191 ? 16.823 -6.606 -18.377 1.00 96.00 191 LEU A CA 1
ATOM 1553 C C . LEU A 1 191 ? 15.838 -5.458 -18.618 1.00 96.00 191 LEU A C 1
ATOM 1555 O O . LEU A 1 191 ? 15.137 -5.059 -17.694 1.00 96.00 191 LEU A O 1
ATOM 1559 N N . LEU A 1 192 ? 15.721 -4.980 -19.861 1.00 96.12 192 LEU A N 1
ATOM 1560 C CA . LEU A 1 192 ? 14.751 -3.945 -20.240 1.00 96.12 192 LEU A CA 1
ATOM 1561 C C . LEU A 1 192 ? 13.307 -4.400 -19.967 1.00 96.12 192 LEU A C 1
ATOM 1563 O O . LEU A 1 192 ? 12.546 -3.703 -19.297 1.00 96.12 192 LEU A O 1
ATOM 1567 N N . ALA A 1 193 ? 12.956 -5.619 -20.392 1.00 96.62 193 ALA A N 1
ATOM 1568 C CA . ALA A 1 193 ? 11.649 -6.210 -20.107 1.00 96.62 193 ALA A CA 1
ATOM 1569 C C . ALA A 1 193 ? 11.412 -6.424 -18.601 1.00 96.62 193 ALA A C 1
ATOM 1571 O O . ALA A 1 193 ? 10.287 -6.274 -18.123 1.00 96.62 193 ALA A O 1
ATOM 1572 N N . GLN A 1 194 ? 12.459 -6.761 -17.844 1.00 97.00 194 GLN A N 1
ATOM 1573 C CA . GLN A 1 194 ? 12.383 -6.905 -16.393 1.00 97.00 194 GLN A CA 1
ATOM 1574 C C . GLN A 1 194 ? 12.160 -5.558 -15.687 1.00 97.00 194 GLN A C 1
ATOM 1576 O O . GLN A 1 194 ? 11.299 -5.486 -14.813 1.00 97.00 194 GLN A O 1
ATOM 1581 N N . SER A 1 195 ? 12.868 -4.494 -16.084 1.00 96.94 195 SER A N 1
ATOM 1582 C CA . SER A 1 195 ? 12.655 -3.138 -15.552 1.00 96.94 195 SER A CA 1
ATOM 1583 C C . SER A 1 195 ? 11.229 -2.658 -15.849 1.00 96.94 195 SER A C 1
ATOM 1585 O O . SER A 1 195 ? 10.520 -2.242 -14.932 1.00 96.94 195 SER A O 1
ATOM 1587 N N . LEU A 1 196 ? 10.737 -2.847 -17.082 1.00 97.75 196 LEU A N 1
ATOM 1588 C CA . LEU A 1 196 ? 9.341 -2.567 -17.439 1.00 97.75 196 LEU A CA 1
ATOM 1589 C C . LEU A 1 196 ? 8.344 -3.309 -16.535 1.00 97.75 196 LEU A C 1
ATOM 1591 O O . LEU A 1 196 ? 7.371 -2.721 -16.058 1.00 97.75 196 LEU A O 1
ATOM 1595 N N . ALA A 1 197 ? 8.586 -4.599 -16.284 1.00 98.00 197 ALA A N 1
ATOM 1596 C CA . ALA A 1 197 ? 7.736 -5.413 -15.423 1.00 98.00 197 ALA A CA 1
ATOM 1597 C C . ALA A 1 197 ? 7.737 -4.926 -13.967 1.00 98.00 197 ALA A C 1
ATOM 1599 O O . ALA A 1 197 ? 6.676 -4.900 -13.343 1.00 98.00 197 ALA A O 1
ATOM 1600 N N . TYR A 1 198 ? 8.888 -4.511 -13.428 1.00 98.31 198 TYR A N 1
ATOM 1601 C CA . TYR A 1 198 ? 8.959 -3.963 -12.075 1.00 98.31 198 TYR A CA 1
ATOM 1602 C C . TYR A 1 198 ? 8.271 -2.605 -11.956 1.00 98.31 198 TYR A C 1
ATOM 1604 O O . TYR A 1 198 ? 7.510 -2.424 -11.012 1.00 98.31 198 TYR A O 1
ATOM 1612 N N . LYS A 1 199 ? 8.429 -1.696 -12.925 1.00 97.94 199 LYS A N 1
ATOM 1613 C CA . LYS A 1 199 ? 7.718 -0.404 -12.908 1.00 97.94 199 LYS A CA 1
ATOM 1614 C C . LYS A 1 199 ? 6.197 -0.589 -12.977 1.00 97.94 199 LYS A C 1
ATOM 1616 O O . LYS A 1 199 ? 5.465 0.029 -12.208 1.00 97.94 199 LYS A O 1
ATOM 1621 N N . GLN A 1 200 ? 5.711 -1.501 -13.827 1.00 98.06 200 GLN A N 1
ATOM 1622 C CA . GLN A 1 200 ? 4.292 -1.885 -13.865 1.00 98.06 200 GLN A CA 1
ATOM 1623 C C . GLN A 1 200 ? 3.825 -2.470 -12.525 1.00 98.06 200 GLN A C 1
ATOM 1625 O O . GLN A 1 200 ? 2.744 -2.136 -12.041 1.00 98.06 200 GLN A O 1
ATOM 1630 N N . LEU A 1 201 ? 4.626 -3.353 -11.921 1.00 98.06 201 LEU A N 1
ATOM 1631 C CA . LEU A 1 201 ? 4.304 -3.969 -10.638 1.00 98.06 201 LEU A CA 1
ATOM 1632 C C . LEU A 1 201 ? 4.272 -2.938 -9.503 1.00 98.06 201 LEU A C 1
ATOM 1634 O O . LEU A 1 201 ? 3.362 -2.987 -8.682 1.00 98.06 201 LEU A O 1
ATOM 1638 N N . ALA A 1 202 ? 5.213 -1.997 -9.469 1.00 97.50 202 ALA A N 1
ATOM 1639 C CA . ALA A 1 202 ? 5.246 -0.920 -8.488 1.00 97.50 202 ALA A CA 1
ATOM 1640 C C . ALA A 1 202 ? 4.003 -0.023 -8.610 1.00 97.50 202 ALA A C 1
ATOM 1642 O O . ALA A 1 202 ? 3.333 0.212 -7.603 1.00 97.50 202 ALA A O 1
ATOM 1643 N N . LEU A 1 203 ? 3.599 0.351 -9.835 1.00 96.94 203 LEU A N 1
ATOM 1644 C CA . LEU A 1 203 ? 2.327 1.048 -10.067 1.00 96.94 203 LEU A CA 1
ATOM 1645 C C . LEU A 1 203 ? 1.132 0.234 -9.554 1.00 96.94 203 LEU A C 1
ATOM 1647 O O . LEU A 1 203 ? 0.268 0.755 -8.851 1.00 96.94 203 LEU A O 1
ATOM 1651 N N . LYS A 1 204 ? 1.097 -1.069 -9.858 1.00 96.25 204 LYS A N 1
ATOM 1652 C CA . LYS A 1 204 ? 0.046 -1.984 -9.388 1.00 96.25 204 LYS A CA 1
ATOM 1653 C C . LYS A 1 204 ? -0.044 -2.043 -7.861 1.00 96.25 204 LYS A C 1
ATOM 1655 O O . LYS A 1 204 ? -1.132 -2.200 -7.316 1.00 96.25 204 LYS A O 1
ATOM 1660 N N . GLN A 1 205 ? 1.091 -1.921 -7.183 1.00 95.44 205 GLN A N 1
ATOM 1661 C CA . GLN A 1 205 ? 1.230 -1.952 -5.726 1.00 95.44 205 GLN A CA 1
ATOM 1662 C C . GLN A 1 205 ? 0.988 -0.594 -5.054 1.00 95.44 205 GLN A C 1
ATOM 1664 O O . GLN A 1 205 ? 1.050 -0.504 -3.829 1.00 95.44 205 GLN A O 1
ATOM 1669 N N . GLY A 1 206 ? 0.685 0.442 -5.836 1.00 92.38 206 GLY A N 1
ATOM 1670 C CA . GLY A 1 206 ? 0.297 1.757 -5.344 1.00 92.38 206 GLY A CA 1
ATOM 1671 C C . GLY A 1 206 ? 1.384 2.829 -5.409 1.00 92.38 206 GLY A C 1
ATOM 1672 O O . GLY A 1 206 ? 1.153 3.933 -4.917 1.00 92.38 206 GLY A O 1
ATOM 1673 N N . ASP A 1 207 ? 2.534 2.565 -6.042 1.00 94.00 207 ASP A N 1
ATOM 1674 C CA . ASP A 1 207 ? 3.479 3.631 -6.389 1.00 94.00 207 ASP A CA 1
ATOM 1675 C C . ASP A 1 207 ? 2.964 4.426 -7.595 1.00 94.00 207 ASP A C 1
ATOM 1677 O O . ASP A 1 207 ? 3.259 4.144 -8.759 1.00 94.00 207 ASP A O 1
ATOM 1681 N N . THR A 1 208 ? 2.150 5.434 -7.297 1.00 91.81 208 THR A N 1
ATOM 1682 C CA . THR A 1 208 ? 1.500 6.276 -8.308 1.00 91.81 208 THR A CA 1
ATOM 1683 C C . THR A 1 208 ? 2.500 7.020 -9.201 1.00 91.81 208 THR A C 1
ATOM 1685 O O . THR A 1 208 ? 2.185 7.287 -10.363 1.00 91.81 208 THR A O 1
ATOM 1688 N N . ALA A 1 209 ? 3.728 7.270 -8.725 1.00 91.81 209 ALA A N 1
ATOM 1689 C CA . ALA A 1 209 ? 4.766 7.934 -9.508 1.00 91.81 209 ALA A CA 1
ATOM 1690 C C . ALA A 1 209 ? 5.186 7.108 -10.734 1.00 91.81 209 ALA A C 1
ATOM 1692 O O . ALA A 1 209 ? 5.597 7.666 -11.750 1.00 91.81 209 ALA A O 1
ATOM 1693 N N . MET A 1 210 ? 5.023 5.782 -10.698 1.00 95.81 210 MET A N 1
ATOM 1694 C CA . MET A 1 210 ? 5.353 4.924 -11.838 1.00 95.81 210 MET A CA 1
ATOM 1695 C C . MET A 1 210 ? 4.424 5.112 -13.036 1.00 95.81 210 MET A C 1
ATOM 1697 O O . MET A 1 210 ? 4.800 4.748 -14.150 1.00 95.81 210 MET A O 1
ATOM 1701 N N . ALA A 1 211 ? 3.244 5.713 -12.855 1.00 96.75 211 ALA A N 1
ATOM 1702 C CA . ALA A 1 211 ? 2.346 5.996 -13.968 1.00 96.75 211 ALA A CA 1
ATOM 1703 C C . ALA A 1 211 ? 2.992 6.952 -14.983 1.00 96.75 211 ALA A C 1
ATOM 1705 O O . ALA A 1 211 ? 3.025 6.640 -16.171 1.00 96.75 211 ALA A O 1
ATOM 1706 N N . ILE A 1 212 ? 3.577 8.073 -14.544 1.00 95.69 212 ILE A N 1
ATOM 1707 C CA . ILE A 1 212 ? 4.225 9.001 -15.484 1.00 95.69 212 ILE A CA 1
ATOM 1708 C C . ILE A 1 212 ? 5.507 8.405 -16.082 1.00 95.69 212 ILE A C 1
ATOM 1710 O O . ILE A 1 212 ? 5.733 8.533 -17.281 1.00 95.69 212 ILE A O 1
ATOM 1714 N N . THR A 1 213 ? 6.286 7.655 -15.296 1.00 95.25 213 THR A N 1
ATOM 1715 C CA . THR A 1 213 ? 7.490 6.964 -15.789 1.00 95.25 213 THR A CA 1
ATOM 1716 C C . THR A 1 213 ? 7.161 5.981 -16.915 1.00 95.25 213 THR A C 1
ATOM 1718 O O . THR A 1 213 ? 7.857 5.927 -17.928 1.00 95.25 213 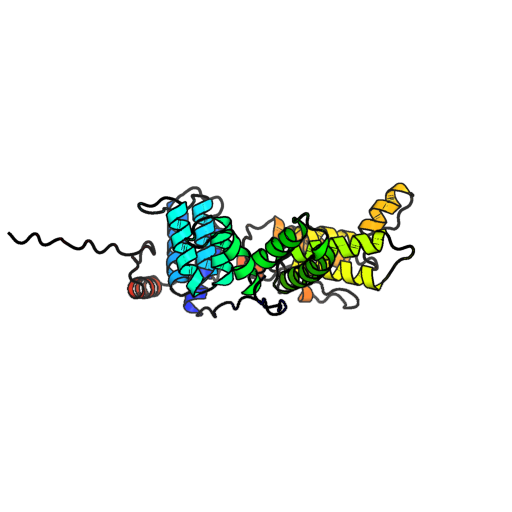THR A O 1
ATOM 1721 N N . LEU A 1 214 ? 6.079 5.210 -16.769 1.00 97.62 214 LEU A N 1
ATOM 1722 C CA . LEU A 1 214 ? 5.611 4.298 -17.812 1.00 97.62 214 LEU A CA 1
ATOM 1723 C C . LEU A 1 214 ? 5.061 5.061 -19.020 1.00 97.62 214 LEU A C 1
ATOM 1725 O O . LEU A 1 214 ? 5.314 4.658 -20.154 1.00 97.62 214 LEU A O 1
ATOM 1729 N N . ALA A 1 215 ? 4.347 6.170 -18.807 1.00 97.56 215 ALA A N 1
ATOM 1730 C CA . ALA A 1 215 ? 3.873 7.011 -19.901 1.00 97.56 215 ALA A CA 1
ATOM 1731 C C . ALA A 1 215 ? 5.024 7.532 -20.774 1.00 97.56 215 ALA A C 1
ATOM 1733 O O . ALA A 1 215 ? 4.941 7.436 -22.003 1.00 97.56 215 ALA A O 1
ATOM 1734 N N . ASP A 1 216 ? 6.090 8.028 -20.146 1.00 95.06 216 ASP A N 1
ATOM 1735 C CA . ASP A 1 216 ? 7.287 8.529 -20.822 1.00 95.06 216 ASP A CA 1
ATOM 1736 C C . ASP A 1 216 ? 7.982 7.423 -21.623 1.00 95.06 216 ASP A C 1
ATOM 1738 O O . ASP A 1 216 ? 8.336 7.631 -22.782 1.00 95.06 216 ASP A O 1
ATOM 1742 N N . ALA A 1 217 ? 8.115 6.221 -21.051 1.00 95.31 217 ALA A N 1
ATOM 1743 C CA . ALA A 1 217 ? 8.762 5.095 -21.723 1.00 95.31 217 ALA A CA 1
ATOM 1744 C C . ALA A 1 217 ? 8.061 4.685 -23.035 1.00 95.31 217 ALA A C 1
ATOM 1746 O O . ALA A 1 217 ? 8.731 4.284 -23.985 1.00 95.31 217 ALA A O 1
ATOM 1747 N N . PHE A 1 218 ? 6.729 4.808 -23.113 1.00 97.00 218 PHE A N 1
ATOM 1748 C CA . PHE A 1 218 ? 5.946 4.511 -24.325 1.00 97.00 218 PHE A CA 1
ATOM 1749 C C . PHE A 1 218 ? 5.832 5.686 -25.309 1.00 97.00 218 PHE A C 1
ATOM 1751 O O . PHE A 1 218 ? 5.263 5.523 -26.390 1.00 97.00 218 PHE A O 1
ATOM 1758 N N . ASN A 1 219 ? 6.359 6.858 -24.960 1.00 95.44 219 ASN A N 1
ATOM 1759 C CA . ASN A 1 219 ? 6.407 8.041 -25.818 1.00 95.44 219 ASN A CA 1
ATOM 1760 C C . ASN A 1 219 ? 7.842 8.583 -25.938 1.00 95.44 219 ASN A C 1
ATOM 1762 O O . ASN A 1 219 ? 8.067 9.789 -26.044 1.00 95.44 219 ASN A O 1
ATOM 1766 N N . LEU A 1 220 ? 8.830 7.690 -25.887 1.00 91.44 220 LEU A N 1
ATOM 1767 C CA . LEU A 1 220 ? 10.230 8.078 -25.876 1.00 91.44 220 LEU A CA 1
ATOM 1768 C C . LEU A 1 220 ? 10.734 8.302 -27.309 1.00 91.44 220 LEU A C 1
ATOM 1770 O O . LEU A 1 220 ? 10.658 7.432 -28.179 1.00 91.44 220 LEU A O 1
ATOM 1774 N N . THR A 1 221 ? 11.276 9.483 -27.584 1.00 86.81 221 THR A N 1
ATOM 1775 C CA . THR A 1 221 ? 11.926 9.787 -28.865 1.00 86.81 221 THR A CA 1
ATOM 1776 C C . THR A 1 221 ? 13.423 9.548 -28.769 1.00 86.81 221 THR A C 1
ATOM 1778 O O . THR A 1 221 ? 14.035 9.844 -27.746 1.00 86.81 221 THR A O 1
ATOM 1781 N N . LYS A 1 222 ? 14.029 9.032 -29.844 1.00 83.69 222 LYS A N 1
ATOM 1782 C CA . LYS A 1 222 ? 15.486 8.863 -29.901 1.00 83.69 222 LYS A CA 1
ATOM 1783 C C . LYS A 1 222 ? 16.187 10.220 -29.727 1.00 83.69 222 LYS A C 1
ATOM 1785 O O . LYS A 1 222 ? 15.704 11.202 -30.290 1.00 83.69 222 LYS A O 1
ATOM 1790 N N . PRO A 1 223 ? 17.302 10.268 -28.984 1.00 84.94 223 PRO A N 1
ATOM 1791 C CA . PRO A 1 223 ? 18.013 11.505 -28.694 1.00 84.94 223 PRO A CA 1
ATOM 1792 C C . PRO A 1 223 ? 18.718 12.036 -29.949 1.00 84.94 223 PRO A C 1
ATOM 1794 O O . PRO A 1 223 ? 19.220 11.253 -30.759 1.00 84.94 223 PRO A O 1
ATOM 1797 N N . GLU A 1 224 ? 18.775 13.362 -30.096 1.00 84.88 224 GLU A N 1
ATOM 1798 C CA . GLU A 1 224 ? 19.528 14.034 -31.169 1.00 84.88 224 GLU A CA 1
ATOM 1799 C C . GLU A 1 224 ? 20.953 14.412 -30.731 1.00 84.88 224 GLU A C 1
ATOM 1801 O O . GLU A 1 224 ? 21.836 14.572 -31.575 1.00 84.88 224 GLU A O 1
ATOM 1806 N N . THR A 1 225 ? 21.193 14.527 -29.419 1.00 81.50 225 THR A N 1
ATOM 1807 C CA . THR A 1 225 ? 22.484 14.910 -28.833 1.00 81.50 225 THR A CA 1
ATOM 1808 C C . THR A 1 225 ? 23.008 13.857 -27.851 1.00 81.50 225 THR A C 1
ATOM 1810 O O . THR A 1 225 ? 22.248 13.049 -27.320 1.00 81.50 225 THR A O 1
ATOM 1813 N N . GLU A 1 226 ? 24.318 13.869 -27.573 1.00 76.19 226 GLU A N 1
ATOM 1814 C CA . GLU A 1 226 ? 24.927 12.997 -26.550 1.00 76.19 226 GLU A CA 1
ATOM 1815 C C . GLU A 1 226 ? 24.416 13.307 -25.134 1.00 76.19 226 GLU A C 1
ATOM 1817 O O . GLU A 1 226 ? 24.322 12.406 -24.304 1.00 76.19 226 GLU A O 1
ATOM 1822 N N . GLN A 1 227 ? 24.047 14.563 -24.854 1.00 75.81 227 GLN A N 1
ATOM 1823 C CA . GLN A 1 227 ? 23.481 14.948 -23.561 1.00 75.81 227 GLN A CA 1
ATOM 1824 C C . GLN A 1 227 ? 22.102 14.306 -23.352 1.00 75.81 227 GLN A C 1
ATOM 1826 O O . GLN A 1 227 ? 21.850 13.733 -22.295 1.00 75.81 227 GLN A O 1
ATOM 1831 N N . ASP A 1 228 ? 21.264 14.295 -24.391 1.00 79.50 228 ASP A N 1
ATOM 1832 C CA . ASP A 1 228 ? 19.953 13.636 -24.358 1.00 79.50 228 ASP A CA 1
ATOM 1833 C C . ASP A 1 228 ? 20.072 12.102 -24.347 1.00 79.50 228 ASP A C 1
ATOM 1835 O O . ASP A 1 228 ? 19.117 11.395 -24.027 1.00 79.50 228 ASP A O 1
ATOM 1839 N N . GLN A 1 229 ? 21.239 11.556 -24.709 1.00 81.00 229 GLN A N 1
ATOM 1840 C CA . GLN A 1 229 ? 21.459 10.113 -24.765 1.00 81.00 229 GLN A CA 1
ATOM 1841 C C . GLN A 1 229 ? 21.487 9.466 -23.382 1.00 81.00 229 GLN A C 1
ATOM 1843 O O . GLN A 1 229 ? 21.025 8.332 -23.237 1.00 81.00 229 GLN A O 1
ATOM 1848 N N . PHE A 1 230 ? 21.995 10.177 -22.374 1.00 77.19 230 PHE A N 1
ATOM 1849 C CA . PHE A 1 230 ? 21.960 9.703 -20.994 1.00 77.19 230 PHE A CA 1
ATOM 1850 C C . PHE A 1 230 ? 20.514 9.642 -20.481 1.00 77.19 230 PHE A C 1
ATOM 1852 O O . PHE A 1 230 ? 20.052 8.567 -20.095 1.00 77.19 230 PHE A O 1
ATOM 1859 N N . ASP A 1 231 ? 19.772 10.745 -20.613 1.00 78.88 231 ASP A N 1
ATOM 1860 C CA . ASP A 1 231 ? 18.360 10.842 -20.220 1.00 78.88 231 ASP A CA 1
ATOM 1861 C C . ASP A 1 231 ? 17.478 9.827 -20.968 1.00 78.88 231 ASP A C 1
ATOM 1863 O O . ASP A 1 231 ? 16.563 9.230 -20.396 1.00 78.88 231 ASP A O 1
ATOM 1867 N N . TYR A 1 232 ? 17.766 9.582 -22.251 1.00 85.75 232 TYR A N 1
ATOM 1868 C CA . TYR A 1 232 ? 17.105 8.536 -23.028 1.00 85.75 232 TYR A CA 1
ATOM 1869 C C . TYR A 1 232 ? 17.375 7.146 -22.445 1.00 85.75 232 TYR A C 1
ATOM 1871 O O . TYR A 1 232 ? 16.443 6.357 -22.299 1.00 85.75 232 TYR A O 1
ATOM 1879 N N . LYS A 1 233 ? 18.632 6.827 -22.108 1.00 82.94 233 LYS A N 1
ATOM 1880 C CA . LYS A 1 233 ? 19.010 5.494 -21.616 1.00 82.94 233 LYS A CA 1
ATOM 1881 C C . LYS A 1 233 ? 18.336 5.168 -20.281 1.00 82.94 233 LYS A C 1
ATOM 1883 O O . LYS A 1 233 ? 17.951 4.021 -20.086 1.00 82.94 233 LYS A O 1
ATOM 1888 N N . GLU A 1 234 ? 18.145 6.155 -19.407 1.00 81.31 234 GLU A N 1
ATOM 1889 C CA . GLU A 1 234 ? 17.429 5.972 -18.135 1.00 81.31 234 GLU A CA 1
ATOM 1890 C C . GLU A 1 234 ? 15.929 5.687 -18.313 1.00 81.31 234 GLU A C 1
ATOM 1892 O O . GLU A 1 234 ? 15.319 5.005 -17.489 1.00 81.31 234 GLU A O 1
ATOM 1897 N N . LYS A 1 235 ? 15.320 6.200 -19.389 1.00 86.12 235 LYS A N 1
ATOM 1898 C CA . LYS A 1 235 ? 13.881 6.053 -19.670 1.00 86.12 235 LYS A CA 1
ATOM 1899 C C . LYS A 1 235 ? 13.560 4.915 -20.634 1.00 86.12 235 LYS A C 1
ATOM 1901 O O . LYS A 1 235 ? 12.405 4.502 -20.734 1.00 86.12 235 LYS A O 1
ATOM 1906 N N . TYR A 1 236 ? 14.546 4.425 -21.380 1.00 91.12 236 TYR A N 1
ATOM 1907 C CA . TYR A 1 236 ? 14.340 3.403 -22.394 1.00 91.12 236 TYR A CA 1
ATOM 1908 C C . TYR A 1 236 ? 14.111 2.030 -21.758 1.00 91.12 236 TYR A C 1
ATOM 1910 O O . TYR A 1 236 ? 14.995 1.474 -21.116 1.00 91.12 236 TYR A O 1
ATOM 1918 N N . LEU A 1 237 ? 12.929 1.452 -21.993 1.00 93.25 237 LEU A N 1
ATOM 1919 C CA . LEU A 1 237 ? 12.522 0.152 -21.437 1.00 93.25 237 LEU A CA 1
ATOM 1920 C C . LEU A 1 237 ? 12.396 -0.953 -22.491 1.00 93.25 237 LEU A C 1
ATOM 1922 O O . LEU A 1 237 ? 11.719 -1.956 -22.270 1.00 93.25 237 LEU A O 1
ATOM 1926 N N . GLY A 1 238 ? 13.029 -0.784 -23.657 1.00 91.69 238 GLY A N 1
ATOM 1927 C CA . GLY A 1 238 ? 12.989 -1.796 -24.719 1.00 91.69 238 GLY A CA 1
ATOM 1928 C C . GLY A 1 238 ? 11.624 -1.940 -25.395 1.00 91.69 238 GLY A C 1
ATOM 1929 O O . GLY A 1 238 ? 11.351 -2.975 -26.001 1.00 91.69 238 GLY A O 1
ATOM 1930 N N . VAL A 1 239 ? 10.760 -0.929 -25.273 1.00 94.19 239 VAL A N 1
ATOM 1931 C CA . VAL A 1 239 ? 9.420 -0.898 -25.870 1.00 94.19 239 VAL A CA 1
ATOM 1932 C C . VAL A 1 239 ? 9.389 -0.016 -27.113 1.00 94.19 239 VAL A C 1
ATOM 1934 O O . VAL A 1 239 ? 10.166 0.929 -27.243 1.00 94.19 239 VAL A O 1
ATOM 1937 N N . GLU A 1 240 ? 8.490 -0.340 -28.040 1.00 92.69 240 GLU A N 1
ATOM 1938 C CA . GLU A 1 240 ? 8.155 0.546 -29.154 1.00 92.69 240 GLU A CA 1
ATOM 1939 C C . GLU A 1 240 ? 7.244 1.684 -28.678 1.00 92.69 240 GLU A C 1
ATOM 1941 O O . GLU A 1 240 ? 6.515 1.538 -27.692 1.00 92.69 240 GLU A O 1
ATOM 1946 N N . ASN A 1 241 ? 7.252 2.799 -29.414 1.00 94.44 241 ASN A N 1
ATOM 1947 C CA . ASN A 1 241 ? 6.346 3.909 -29.137 1.00 94.44 241 ASN A CA 1
ATOM 1948 C C . ASN A 1 241 ? 4.889 3.471 -29.312 1.00 94.44 241 ASN A C 1
ATOM 1950 O O . ASN A 1 241 ? 4.478 3.024 -30.383 1.00 94.44 241 ASN A O 1
ATOM 1954 N N . ASP A 1 242 ? 4.108 3.647 -28.253 1.00 96.88 242 ASP A N 1
ATOM 1955 C CA . ASP A 1 242 ? 2.698 3.287 -28.153 1.00 96.88 242 ASP A CA 1
ATOM 1956 C C . ASP A 1 242 ? 1.969 4.460 -27.484 1.00 96.88 242 ASP A C 1
ATOM 1958 O O . ASP A 1 242 ? 1.820 4.536 -26.262 1.00 96.88 242 ASP A O 1
ATOM 1962 N N . LEU A 1 243 ? 1.554 5.427 -28.310 1.00 97.00 243 LEU A N 1
ATOM 1963 C CA . LEU A 1 243 ? 0.924 6.662 -27.836 1.00 97.00 243 LEU A CA 1
ATOM 1964 C C . LEU A 1 243 ? -0.388 6.396 -27.092 1.00 97.00 243 LEU A C 1
ATOM 1966 O O . LEU A 1 243 ? -0.688 7.099 -26.130 1.00 97.00 243 LEU A O 1
ATOM 1970 N N . GLU A 1 244 ? -1.155 5.380 -27.501 1.00 97.50 244 GLU A N 1
ATOM 1971 C CA . GLU A 1 244 ? -2.393 5.020 -26.806 1.00 97.50 244 GLU A CA 1
ATOM 1972 C C . GLU A 1 244 ? -2.074 4.525 -25.392 1.00 97.50 244 GLU A C 1
ATOM 1974 O O . GLU A 1 244 ? -2.700 4.950 -24.421 1.00 97.50 244 GLU A O 1
ATOM 1979 N N . ARG A 1 245 ? -1.056 3.677 -25.244 1.00 98.00 245 ARG A N 1
ATOM 1980 C CA . ARG A 1 245 ? -0.609 3.183 -23.941 1.00 98.00 245 ARG A CA 1
ATOM 1981 C C . ARG A 1 245 ? -0.043 4.282 -23.054 1.00 98.00 245 ARG A C 1
ATOM 1983 O O . ARG A 1 245 ? -0.388 4.331 -21.875 1.00 98.00 245 ARG A O 1
ATOM 1990 N N . SER A 1 246 ? 0.769 5.171 -23.622 1.00 98.00 246 SER A N 1
ATOM 1991 C CA . SER A 1 246 ? 1.281 6.351 -22.921 1.00 98.00 246 SER A CA 1
ATOM 1992 C C . SER A 1 246 ? 0.129 7.200 -22.368 1.00 98.00 246 SER A C 1
ATOM 1994 O O . SER A 1 246 ? 0.076 7.484 -21.170 1.00 98.00 246 SER A O 1
ATOM 1996 N N . GLN A 1 247 ? -0.878 7.489 -23.200 1.00 98.25 247 GLN A N 1
ATOM 1997 C CA . GLN A 1 247 ? -2.076 8.224 -22.790 1.00 98.25 247 GLN A CA 1
ATOM 1998 C C . GLN A 1 247 ? -2.877 7.508 -21.694 1.00 98.25 247 GLN A C 1
ATOM 2000 O O . GLN A 1 247 ? -3.406 8.175 -20.803 1.00 98.25 247 GLN A O 1
ATOM 2005 N N . ARG A 1 248 ? -2.954 6.168 -21.699 1.00 98.31 248 ARG A N 1
ATOM 2006 C CA . ARG A 1 248 ? -3.605 5.424 -20.604 1.00 98.31 248 ARG A CA 1
ATOM 2007 C C . ARG A 1 248 ? -2.882 5.614 -19.278 1.00 98.31 248 ARG A C 1
ATOM 2009 O O . ARG A 1 248 ? -3.546 5.873 -18.280 1.00 98.31 248 ARG A O 1
ATOM 2016 N N . TYR A 1 249 ? -1.554 5.541 -19.257 1.00 98.38 249 TYR A N 1
ATOM 2017 C CA . TYR A 1 249 ? -0.791 5.787 -18.033 1.00 98.38 249 TYR A CA 1
ATOM 2018 C C . TYR A 1 249 ? -0.907 7.235 -17.540 1.00 98.38 249 TYR A C 1
ATOM 2020 O O . TYR A 1 249 ? -1.103 7.444 -16.343 1.00 98.38 249 TYR A O 1
ATOM 2028 N N . ILE A 1 250 ? -0.896 8.226 -18.441 1.00 97.81 250 ILE A N 1
ATOM 2029 C CA . ILE A 1 250 ? -1.193 9.627 -18.088 1.00 97.81 250 ILE A CA 1
ATOM 2030 C C . ILE A 1 250 ? -2.576 9.718 -17.442 1.00 97.81 250 ILE A C 1
ATOM 2032 O O . ILE A 1 250 ? -2.729 10.318 -16.379 1.00 97.81 250 ILE A O 1
ATOM 2036 N N . LYS A 1 251 ? -3.581 9.067 -18.037 1.00 97.12 251 LYS A N 1
ATOM 2037 C CA . LYS A 1 251 ? -4.941 9.093 -17.505 1.00 97.12 251 LYS A CA 1
ATOM 2038 C C . LYS A 1 251 ? -5.048 8.433 -16.130 1.00 97.12 251 LYS A C 1
ATOM 2040 O O . LYS A 1 251 ? -5.754 8.940 -15.264 1.00 97.12 251 LYS A O 1
ATOM 2045 N N . ILE A 1 252 ? -4.336 7.329 -15.915 1.00 96.50 252 ILE A N 1
ATOM 2046 C CA . ILE A 1 252 ? -4.235 6.667 -14.608 1.00 96.50 252 ILE A CA 1
ATOM 2047 C C . ILE A 1 252 ? -3.629 7.627 -13.577 1.00 96.50 252 ILE A C 1
ATOM 2049 O O . ILE A 1 252 ? -4.211 7.810 -12.511 1.00 96.50 252 ILE A O 1
ATOM 2053 N N . ASN A 1 253 ? -2.526 8.301 -13.914 1.00 94.88 253 ASN A N 1
ATOM 2054 C CA . ASN A 1 253 ? -1.904 9.306 -13.050 1.00 94.88 253 ASN A CA 1
ATOM 2055 C C . ASN A 1 253 ? -2.875 10.449 -12.694 1.00 94.88 253 ASN A C 1
ATOM 2057 O O . ASN A 1 253 ? -2.972 10.842 -11.535 1.00 94.88 253 ASN A O 1
ATOM 2061 N N . GLU A 1 254 ? -3.630 10.966 -13.669 1.00 93.69 254 GLU A N 1
ATOM 2062 C CA . GLU A 1 254 ? -4.659 11.984 -13.423 1.00 93.69 254 GLU A CA 1
ATOM 2063 C C . GLU A 1 254 ? -5.735 11.497 -12.448 1.00 93.69 254 GLU A C 1
ATOM 2065 O O . GLU A 1 254 ? -6.129 12.240 -11.553 1.00 93.69 254 GLU A O 1
ATOM 2070 N N . ILE A 1 255 ? -6.236 10.269 -12.615 1.00 92.62 255 ILE A N 1
ATOM 2071 C CA . ILE A 1 255 ? -7.276 9.712 -11.738 1.00 92.62 255 ILE A CA 1
ATOM 2072 C C . ILE A 1 255 ? -6.758 9.601 -10.302 1.00 92.62 255 ILE A C 1
ATOM 2074 O O . ILE A 1 255 ? -7.487 9.926 -9.369 1.00 92.62 255 ILE A O 1
ATOM 2078 N N . LEU A 1 256 ? -5.510 9.160 -10.132 1.00 90.69 256 LEU A N 1
ATOM 2079 C CA . LEU A 1 256 ? -4.895 8.959 -8.821 1.00 90.69 256 LEU A CA 1
ATOM 2080 C C . LEU A 1 256 ? -4.562 10.274 -8.111 1.00 90.69 256 LEU A C 1
ATOM 2082 O O . LEU A 1 256 ? -4.741 10.359 -6.903 1.00 90.69 256 LEU A O 1
ATOM 2086 N N . ASN A 1 257 ? -4.138 11.305 -8.847 1.00 86.81 257 ASN A N 1
ATOM 2087 C CA . ASN A 1 257 ? -3.781 12.604 -8.264 1.00 86.81 257 ASN A CA 1
ATOM 2088 C C . ASN A 1 257 ? -4.986 13.513 -7.988 1.00 86.81 257 ASN A C 1
ATOM 2090 O O . ASN A 1 257 ? -4.910 14.384 -7.126 1.00 86.81 257 ASN A O 1
ATOM 2094 N N . ASN A 1 258 ? -6.093 13.342 -8.715 1.00 82.12 258 ASN A N 1
ATOM 2095 C CA . ASN A 1 258 ? -7.276 14.199 -8.574 1.00 82.12 258 ASN A CA 1
ATOM 2096 C C . ASN A 1 258 ? -8.289 13.688 -7.546 1.00 82.12 258 ASN A C 1
ATOM 2098 O O . ASN A 1 258 ? -9.370 14.265 -7.414 1.00 82.12 258 ASN A O 1
ATOM 2102 N N . ALA A 1 259 ? -7.984 12.596 -6.849 1.00 75.38 259 ALA A N 1
ATOM 2103 C CA . ALA A 1 259 ? -8.913 11.966 -5.936 1.00 75.38 259 ALA A CA 1
ATOM 2104 C C . ALA A 1 259 ? -8.262 11.657 -4.582 1.00 75.38 259 ALA A C 1
ATOM 2106 O O . ALA A 1 259 ? -7.075 11.351 -4.509 1.00 75.38 259 ALA A O 1
ATOM 2107 N N . PRO A 1 260 ? -9.054 11.693 -3.500 1.00 80.00 260 PRO A N 1
ATOM 2108 C CA . PRO A 1 260 ? -8.584 11.574 -2.122 1.00 80.00 260 PRO A CA 1
ATOM 2109 C C . PRO A 1 260 ? -8.102 10.168 -1.705 1.00 80.00 260 PRO A C 1
ATOM 2111 O O . PRO A 1 260 ? -8.086 9.868 -0.511 1.00 80.00 260 PRO A O 1
ATOM 2114 N N . TYR A 1 261 ? -7.776 9.276 -2.644 1.00 79.50 261 TYR A N 1
ATOM 2115 C CA . TYR A 1 261 ? -7.513 7.862 -2.364 1.00 79.50 261 TYR A CA 1
ATOM 2116 C C . TYR A 1 261 ? -6.345 7.677 -1.384 1.00 79.50 261 TYR A C 1
ATOM 2118 O O . TYR A 1 261 ? -5.306 8.322 -1.498 1.00 79.50 261 TYR A O 1
ATOM 2126 N N . GLN A 1 262 ? -6.515 6.788 -0.406 1.00 71.50 262 GLN A N 1
ATOM 2127 C CA . GLN A 1 262 ? -5.531 6.521 0.649 1.00 71.50 262 GLN A CA 1
ATOM 2128 C C . GLN A 1 262 ? -5.607 5.061 1.091 1.00 71.50 262 GLN A C 1
ATOM 2130 O O . GLN A 1 262 ? -6.698 4.512 1.131 1.00 71.50 262 GLN A O 1
ATOM 2135 N N . GLY A 1 263 ? -4.501 4.475 1.552 1.00 68.88 263 GLY A N 1
ATOM 2136 C CA . GLY A 1 263 ? -4.503 3.123 2.129 1.00 68.88 263 GLY A CA 1
ATOM 2137 C C . GLY A 1 263 ? -4.357 2.003 1.095 1.00 68.88 263 GLY A C 1
ATOM 2138 O O . GLY A 1 263 ? -3.781 2.217 0.028 1.00 68.88 263 GLY A O 1
ATOM 2139 N N . GLU A 1 264 ? -4.846 0.802 1.431 1.00 68.06 264 GLU A N 1
ATOM 2140 C CA . GLU A 1 264 ? -4.749 -0.393 0.571 1.00 68.06 264 GLU A CA 1
ATOM 2141 C C . GLU A 1 264 ? -5.539 -0.238 -0.737 1.00 68.06 264 GLU A C 1
ATOM 2143 O O . GLU A 1 264 ? -5.319 -0.971 -1.697 1.00 68.06 264 GLU A O 1
ATOM 2148 N N . GLU A 1 265 ? -6.437 0.738 -0.802 1.00 72.00 265 GLU A N 1
ATOM 2149 C CA . GLU A 1 265 ? -7.301 0.985 -1.946 1.00 72.00 265 GLU A CA 1
ATOM 2150 C C . GLU A 1 265 ? -6.532 1.533 -3.158 1.00 72.00 265 GLU A C 1
ATOM 2152 O O . GLU A 1 265 ? -6.979 1.365 -4.289 1.00 72.00 265 GLU A O 1
ATOM 2157 N N . ILE A 1 266 ? -5.329 2.091 -2.968 1.00 81.88 266 ILE A N 1
ATOM 2158 C CA . ILE A 1 266 ? -4.463 2.534 -4.078 1.00 81.88 266 ILE A CA 1
ATOM 2159 C C . ILE A 1 266 ? -3.896 1.330 -4.873 1.00 81.88 266 ILE A C 1
ATOM 2161 O O . ILE A 1 266 ? -3.361 1.499 -5.966 1.00 81.88 266 ILE A O 1
ATOM 2165 N N . VAL A 1 267 ? -4.049 0.089 -4.389 1.00 88.38 267 VAL A N 1
ATOM 2166 C CA . VAL A 1 267 ? -3.638 -1.119 -5.123 1.00 88.38 267 VAL A CA 1
ATOM 2167 C C . VAL A 1 267 ? -4.512 -1.327 -6.370 1.00 88.38 267 VAL A C 1
ATOM 2169 O O . VAL A 1 267 ? -5.699 -1.650 -6.295 1.00 88.38 267 VAL A O 1
ATOM 2172 N N . LEU A 1 268 ? -3.898 -1.213 -7.550 1.00 92.75 268 LEU A N 1
ATOM 2173 C CA . LEU A 1 268 ? -4.575 -1.243 -8.850 1.00 92.75 268 LEU A CA 1
ATOM 2174 C C . LEU A 1 268 ? -4.747 -2.668 -9.378 1.00 92.75 268 LEU A C 1
ATOM 2176 O O . LEU A 1 268 ? -4.080 -3.102 -10.318 1.00 92.75 268 LEU A O 1
ATOM 2180 N N . SER A 1 269 ? -5.647 -3.428 -8.758 1.00 90.38 269 SER A N 1
ATOM 2181 C CA . SER A 1 269 ? -5.887 -4.831 -9.130 1.00 90.38 269 SER A CA 1
ATOM 2182 C C . SER A 1 269 ? -6.281 -5.041 -10.604 1.00 90.38 269 SER A C 1
ATOM 2184 O O . SER A 1 269 ? -5.902 -6.060 -11.184 1.00 90.38 269 SER A O 1
ATOM 2186 N N . ASP A 1 270 ? -6.943 -4.061 -11.224 1.00 95.12 270 ASP A N 1
ATOM 2187 C CA . ASP A 1 270 ? -7.403 -4.051 -12.617 1.00 95.12 270 ASP A CA 1
ATOM 2188 C C . ASP A 1 270 ? -6.381 -3.464 -13.612 1.00 95.12 270 ASP A C 1
ATOM 2190 O O . ASP A 1 270 ? -6.650 -3.413 -14.813 1.00 95.12 270 ASP A O 1
ATOM 2194 N N . LEU A 1 271 ? -5.181 -3.062 -13.164 1.00 96.94 271 LEU A N 1
ATOM 2195 C CA . LEU A 1 271 ? -4.186 -2.406 -14.024 1.00 96.94 271 LEU A CA 1
ATOM 2196 C C . LEU A 1 271 ? -3.823 -3.242 -15.259 1.00 96.94 271 LEU A C 1
ATOM 2198 O O . LEU A 1 271 ? -3.755 -2.716 -16.367 1.00 96.94 271 LEU A O 1
ATOM 2202 N N . ASP A 1 272 ? -3.626 -4.551 -15.093 1.00 97.00 272 ASP A N 1
ATOM 2203 C CA . ASP A 1 272 ? -3.254 -5.439 -16.203 1.00 97.00 272 ASP A CA 1
ATOM 2204 C C . ASP A 1 272 ? -4.423 -5.712 -17.163 1.00 97.00 272 ASP A C 1
ATOM 2206 O O . ASP A 1 272 ? -4.204 -6.112 -18.306 1.00 97.00 272 ASP A O 1
ATOM 2210 N N . GLU A 1 273 ? -5.662 -5.486 -16.724 1.00 96.94 273 GLU A N 1
ATOM 2211 C CA . GLU A 1 273 ? -6.855 -5.540 -17.574 1.00 96.94 273 GLU A CA 1
ATOM 2212 C C . GLU A 1 273 ? -7.045 -4.238 -18.358 1.00 96.94 273 GLU A C 1
ATOM 2214 O O . GLU A 1 273 ? -7.693 -4.237 -19.400 1.00 96.94 273 GLU A O 1
ATOM 2219 N N . ILE A 1 274 ? -6.455 -3.137 -17.890 1.00 97.44 274 ILE A N 1
ATOM 2220 C CA . ILE A 1 274 ? -6.536 -1.813 -18.514 1.00 97.44 274 ILE A CA 1
ATOM 2221 C C . ILE A 1 274 ? -5.355 -1.565 -19.453 1.00 97.44 274 ILE A C 1
ATOM 2223 O O . ILE A 1 274 ? -5.528 -1.065 -20.567 1.00 97.44 274 ILE A O 1
ATOM 2227 N N . VAL A 1 275 ? -4.144 -1.906 -19.021 1.00 97.94 275 VAL A N 1
ATOM 2228 C CA . VAL A 1 275 ? -2.892 -1.605 -19.718 1.00 97.94 275 VAL A CA 1
ATOM 2229 C C . VAL A 1 275 ? -1.907 -2.785 -19.605 1.00 97.94 275 VAL A C 1
ATOM 2231 O O . VAL A 1 275 ? -0.842 -2.674 -19.001 1.00 97.94 275 VAL A O 1
ATOM 2234 N N . PRO A 1 276 ? -2.223 -3.954 -20.204 1.00 98.00 276 PRO A N 1
ATOM 2235 C CA . PRO A 1 276 ? -1.353 -5.132 -20.146 1.00 98.00 276 PRO A CA 1
ATOM 2236 C C . PRO A 1 276 ? -0.043 -4.885 -20.892 1.00 98.00 276 PRO A C 1
ATOM 2238 O O . PRO A 1 276 ? -0.092 -4.457 -22.044 1.00 98.00 276 PRO A O 1
ATOM 2241 N N . LEU A 1 277 ? 1.111 -5.199 -20.300 1.00 97.75 277 LEU A N 1
ATOM 2242 C CA . LEU A 1 277 ? 2.414 -4.995 -20.949 1.00 97.75 277 LEU A CA 1
ATOM 2243 C C . LEU A 1 277 ? 2.523 -5.679 -22.335 1.00 97.75 277 LEU A C 1
ATOM 2245 O O . LEU A 1 277 ? 1.913 -6.737 -22.553 1.00 97.75 277 LEU A O 1
ATOM 2249 N N . PRO A 1 278 ? 3.311 -5.111 -23.275 1.00 95.62 278 PRO A N 1
ATOM 2250 C CA . PRO A 1 278 ? 3.625 -5.751 -24.552 1.00 95.62 278 PRO A CA 1
ATOM 2251 C C . PRO A 1 278 ? 4.138 -7.195 -24.379 1.00 95.62 278 PRO A C 1
ATOM 2253 O O . PRO A 1 278 ? 4.761 -7.512 -23.366 1.00 95.62 278 PRO A O 1
ATOM 2256 N N . PRO A 1 279 ? 3.882 -8.096 -25.346 1.00 94.56 279 PRO A N 1
ATOM 2257 C CA . PRO A 1 279 ? 3.286 -7.850 -26.665 1.00 94.56 279 PRO A CA 1
ATOM 2258 C C . PRO A 1 279 ? 1.746 -7.859 -26.673 1.00 94.56 279 PRO A C 1
ATOM 2260 O O . PRO A 1 279 ? 1.133 -7.857 -27.743 1.00 94.56 279 PRO A O 1
ATOM 2263 N N . LYS A 1 280 ? 1.084 -7.913 -25.507 1.00 96.94 280 LYS A N 1
ATOM 2264 C CA . LYS A 1 280 ? -0.383 -7.922 -25.447 1.00 96.94 280 LYS A CA 1
ATOM 2265 C C . LYS A 1 280 ? -0.942 -6.596 -25.968 1.00 96.94 280 LYS A C 1
ATOM 2267 O O . LYS A 1 280 ? -0.523 -5.520 -25.546 1.00 96.94 280 LYS A O 1
ATOM 2272 N N . LYS A 1 281 ? -1.922 -6.687 -26.870 1.00 95.62 281 LYS A N 1
ATOM 2273 C CA . LYS A 1 281 ? -2.652 -5.520 -27.375 1.00 95.62 281 LYS A CA 1
ATOM 2274 C C . LYS A 1 281 ? -3.486 -4.891 -26.265 1.00 95.62 281 LYS A C 1
ATOM 2276 O O . LYS A 1 281 ? -3.987 -5.597 -25.390 1.00 95.62 281 LYS A O 1
ATOM 2281 N N . LEU A 1 282 ? -3.669 -3.577 -26.350 1.00 97.94 282 LEU A N 1
ATOM 2282 C CA . LEU A 1 282 ? -4.551 -2.855 -25.448 1.00 97.94 282 LEU A CA 1
ATOM 2283 C C . LEU A 1 282 ? -6.007 -3.328 -25.624 1.00 97.94 282 LEU A C 1
ATOM 2285 O O . LEU A 1 282 ? -6.514 -3.353 -26.750 1.00 97.94 282 LEU A O 1
ATOM 2289 N N . PRO A 1 283 ? -6.697 -3.715 -24.538 1.00 97.50 283 PRO A N 1
ATOM 2290 C CA . PRO A 1 283 ? -8.121 -4.029 -24.582 1.00 97.50 283 PRO A CA 1
ATOM 2291 C C . PRO A 1 283 ? -8.947 -2.742 -24.671 1.00 97.50 283 PRO A C 1
ATOM 2293 O O . PRO A 1 283 ? -8.434 -1.646 -24.447 1.00 97.50 283 PRO A O 1
ATOM 2296 N N . LYS A 1 284 ? -10.248 -2.848 -24.964 1.00 97.06 284 LYS A N 1
ATOM 2297 C CA . LYS A 1 284 ? -11.146 -1.691 -24.832 1.00 97.06 284 LYS A CA 1
ATOM 2298 C C . LYS A 1 284 ? -11.176 -1.237 -23.374 1.00 97.06 284 LYS A C 1
ATOM 2300 O O . LYS A 1 284 ? -11.318 -2.066 -22.483 1.00 97.06 284 LYS A O 1
ATOM 2305 N N . TRP A 1 285 ? -11.083 0.068 -23.159 1.00 97.31 285 TRP A N 1
ATOM 2306 C CA . TRP A 1 285 ? -11.140 0.680 -21.840 1.00 97.31 285 TRP A CA 1
ATOM 2307 C C . TRP A 1 285 ? -12.033 1.915 -21.899 1.00 97.31 285 TRP A C 1
ATOM 2309 O O . TRP A 1 285 ? -11.981 2.682 -22.856 1.00 97.31 285 TRP A O 1
ATOM 2319 N N . ASP A 1 286 ? -12.878 2.079 -20.891 1.00 95.56 286 ASP A N 1
ATOM 2320 C CA . ASP A 1 286 ? -13.832 3.185 -20.747 1.00 95.56 286 ASP A CA 1
ATOM 2321 C C . ASP A 1 286 ? -13.218 4.425 -20.068 1.00 95.56 286 ASP A C 1
ATOM 2323 O O . ASP A 1 286 ? -13.922 5.402 -19.818 1.00 95.56 286 ASP A O 1
ATOM 2327 N N . GLY A 1 287 ? -11.919 4.388 -19.753 1.00 95.50 287 GLY A N 1
ATOM 2328 C CA . GLY A 1 287 ? -11.206 5.485 -19.105 1.00 95.50 287 GLY A CA 1
ATOM 2329 C C . GLY A 1 287 ? -11.332 5.525 -17.581 1.00 95.50 287 GLY A C 1
ATOM 2330 O O . GLY A 1 287 ? -10.941 6.534 -17.000 1.00 95.50 287 GLY A O 1
ATOM 2331 N N . LYS A 1 288 ? -11.872 4.480 -16.929 1.00 94.75 288 LYS A N 1
ATOM 2332 C CA . LYS A 1 288 ? -12.041 4.432 -15.465 1.00 94.75 288 LYS A CA 1
ATOM 2333 C C . LYS A 1 288 ? -11.288 3.284 -14.797 1.00 94.75 288 LYS A C 1
ATOM 2335 O O . LYS A 1 288 ? -11.209 2.177 -15.339 1.00 94.75 288 LYS A O 1
ATOM 2340 N N . LEU A 1 289 ? -10.802 3.541 -13.583 1.00 94.00 289 LEU A N 1
ATOM 2341 C CA . LEU A 1 289 ? -10.255 2.530 -12.667 1.00 94.00 289 LEU A CA 1
ATOM 2342 C C . LEU A 1 289 ? -11.357 1.912 -11.796 1.00 94.00 289 LEU A C 1
ATOM 2344 O O . LEU A 1 289 ? -12.393 2.536 -11.556 1.00 94.00 289 LEU A O 1
ATOM 2348 N N . ALA A 1 290 ? -11.143 0.701 -11.283 1.00 92.38 290 ALA A N 1
ATOM 2349 C CA . ALA A 1 290 ? -12.042 0.052 -10.330 1.00 92.38 290 ALA A CA 1
ATOM 2350 C C . ALA A 1 290 ? -12.280 0.925 -9.090 1.00 92.38 290 ALA A C 1
ATOM 2352 O O . ALA A 1 290 ? -13.432 1.128 -8.713 1.00 92.38 290 ALA A O 1
ATOM 2353 N N . ILE A 1 291 ? -11.225 1.525 -8.525 1.00 89.69 291 ILE A N 1
ATOM 2354 C CA . ILE A 1 291 ? -11.353 2.449 -7.387 1.00 89.69 291 ILE A CA 1
ATOM 2355 C C . ILE A 1 291 ? -12.191 3.686 -7.727 1.00 89.69 291 ILE A C 1
ATOM 2357 O O . ILE A 1 291 ? -12.994 4.130 -6.913 1.00 89.69 291 ILE A O 1
ATOM 2361 N N . GLN A 1 292 ? -12.067 4.213 -8.948 1.00 91.56 292 GLN A N 1
ATOM 2362 C CA . GLN A 1 292 ? -12.872 5.348 -9.387 1.00 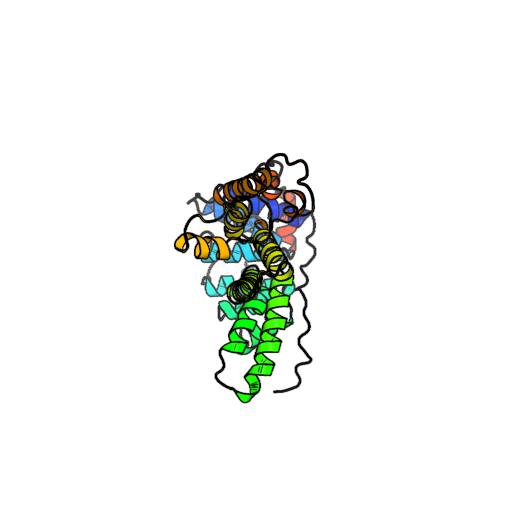91.56 292 GLN A CA 1
ATOM 2363 C C . GLN A 1 292 ? -14.344 4.959 -9.502 1.00 91.56 292 GLN A C 1
ATOM 2365 O O . GLN A 1 292 ? -15.203 5.691 -9.023 1.00 91.56 292 GLN A O 1
ATOM 2370 N N . ARG A 1 293 ? -14.644 3.798 -10.099 1.00 91.75 293 ARG A N 1
ATOM 2371 C CA . ARG A 1 293 ? -16.022 3.290 -10.164 1.00 91.75 293 ARG A CA 1
ATOM 2372 C C . ARG A 1 293 ? -16.586 3.100 -8.769 1.00 91.75 293 ARG A C 1
ATOM 2374 O O . ARG A 1 293 ? -17.692 3.550 -8.515 1.00 91.75 293 ARG A O 1
ATOM 2381 N N . TRP A 1 294 ? -15.805 2.496 -7.879 1.00 90.88 294 TRP A N 1
ATOM 2382 C CA . TRP A 1 294 ? -16.184 2.333 -6.487 1.00 90.88 294 TRP A CA 1
ATOM 2383 C C . TRP A 1 294 ? -16.432 3.687 -5.816 1.00 90.88 294 TRP A C 1
ATOM 2385 O O . TRP A 1 294 ? -17.408 3.802 -5.108 1.00 90.88 294 TRP A O 1
ATOM 2395 N N . TYR A 1 295 ? -15.635 4.729 -6.058 1.00 89.62 295 TYR A N 1
ATOM 2396 C CA . TYR A 1 295 ? -15.828 6.045 -5.429 1.00 89.62 295 TYR A CA 1
ATOM 2397 C C . TYR A 1 295 ? -16.997 6.862 -6.011 1.00 89.62 295 TYR A C 1
ATOM 2399 O O . TYR A 1 295 ? -17.594 7.693 -5.321 1.00 89.62 295 TYR A O 1
ATOM 2407 N N . GLU A 1 296 ? -17.294 6.685 -7.297 1.00 90.06 296 GLU A N 1
ATOM 2408 C CA . GLU A 1 296 ? -18.420 7.331 -7.981 1.00 90.06 296 GLU A CA 1
ATOM 2409 C C . GLU A 1 296 ? -19.755 6.621 -7.726 1.00 90.06 296 GLU A C 1
ATOM 2411 O O . GLU A 1 296 ? -20.815 7.235 -7.881 1.00 90.06 296 GLU A O 1
ATOM 2416 N N . ASP A 1 297 ? -19.707 5.345 -7.347 1.00 87.00 297 ASP A N 1
ATOM 2417 C CA . ASP A 1 297 ? -20.878 4.579 -6.959 1.00 87.00 297 ASP A CA 1
ATOM 2418 C C . ASP A 1 297 ? -21.520 5.200 -5.709 1.00 87.00 297 ASP A C 1
ATOM 2420 O O . ASP A 1 297 ? -20.861 5.478 -4.714 1.00 87.00 297 ASP A O 1
ATOM 2424 N N . GLN A 1 298 ? -22.826 5.452 -5.770 1.00 68.56 298 GLN A N 1
ATOM 2425 C CA . GLN A 1 298 ? -23.591 6.021 -4.656 1.00 68.56 298 GLN A CA 1
ATOM 2426 C C . GLN A 1 298 ? -24.204 4.931 -3.763 1.00 68.56 298 GLN A C 1
ATOM 2428 O O . GLN A 1 298 ? -24.958 5.243 -2.842 1.00 68.56 298 GLN A O 1
ATOM 2433 N N . THR A 1 299 ? -23.913 3.655 -4.040 1.00 76.44 299 THR A N 1
ATOM 2434 C CA . THR A 1 299 ? -24.510 2.496 -3.364 1.00 76.44 299 THR A CA 1
ATOM 2435 C C . THR A 1 299 ? -23.831 2.108 -2.050 1.00 76.44 299 THR A C 1
ATOM 2437 O O . THR A 1 299 ? -24.214 1.090 -1.471 1.00 76.44 299 THR A O 1
ATOM 2440 N N . HIS A 1 300 ? -22.885 2.894 -1.506 1.00 85.75 300 HIS A N 1
ATOM 2441 C CA . HIS A 1 300 ? -22.422 2.718 -0.115 1.00 85.75 300 HIS A CA 1
ATOM 2442 C C . HIS A 1 300 ? -23.532 3.138 0.844 1.00 85.75 300 HIS A C 1
ATOM 2444 O O . HIS A 1 300 ? -23.495 4.187 1.489 1.00 85.75 300 HIS A O 1
ATOM 2450 N N . GLU A 1 301 ? -24.570 2.314 0.897 1.00 88.69 301 GLU A N 1
ATOM 2451 C CA . GLU A 1 301 ? -25.732 2.523 1.728 1.00 88.69 301 GLU A CA 1
ATOM 2452 C C . GLU A 1 301 ? -25.300 2.562 3.186 1.00 88.69 301 GLU A C 1
ATOM 2454 O O . GLU A 1 301 ? -24.557 1.700 3.671 1.00 88.69 301 GLU A O 1
ATOM 2459 N N . LYS A 1 302 ? -25.806 3.569 3.899 1.00 94.12 302 LYS A N 1
ATOM 2460 C CA . LYS A 1 302 ? -25.597 3.694 5.335 1.00 94.12 302 LYS A CA 1
ATOM 2461 C C . LYS A 1 302 ? -26.078 2.411 6.024 1.00 94.12 302 LYS A C 1
ATOM 2463 O O . LYS A 1 302 ? -27.262 2.082 5.906 1.00 94.12 302 LYS A O 1
ATOM 2468 N N . PRO A 1 303 ? -25.209 1.704 6.774 1.00 94.88 303 PRO A N 1
ATOM 2469 C CA . PRO A 1 303 ? -25.616 0.528 7.525 1.00 94.88 303 PRO A CA 1
ATOM 2470 C C . PRO A 1 303 ? -26.791 0.858 8.447 1.00 94.88 303 PRO A C 1
ATOM 2472 O O . PRO A 1 303 ? -26.807 1.909 9.093 1.00 94.88 303 PRO A O 1
ATOM 2475 N N . SER A 1 304 ? -27.775 -0.042 8.528 1.00 96.31 304 SER A N 1
ATOM 2476 C CA . SER A 1 304 ? -28.943 0.201 9.379 1.00 96.31 304 SER A CA 1
ATOM 2477 C C . SER A 1 304 ? -28.532 0.390 10.842 1.00 96.31 304 SER A C 1
ATOM 2479 O O . SER A 1 304 ? -27.683 -0.332 11.369 1.00 96.31 304 SER A O 1
ATOM 2481 N N . GLU A 1 305 ? -29.183 1.321 11.538 1.00 96.38 305 GLU A N 1
ATOM 2482 C CA . GLU A 1 305 ? -28.911 1.549 12.962 1.00 96.38 305 GLU A CA 1
ATOM 2483 C C . GLU A 1 305 ? -29.186 0.293 13.806 1.00 96.38 305 GLU A C 1
ATOM 2485 O O . GLU A 1 305 ? -28.481 0.048 14.780 1.00 96.38 305 GLU A O 1
ATOM 2490 N N . ILE A 1 306 ? -30.131 -0.561 13.392 1.00 97.31 306 ILE A N 1
ATOM 2491 C CA . ILE A 1 306 ? -30.395 -1.859 14.035 1.00 97.31 306 ILE A CA 1
ATOM 2492 C C . ILE A 1 306 ? -29.171 -2.780 13.935 1.00 97.31 306 ILE A C 1
ATOM 2494 O O . ILE A 1 306 ? -28.771 -3.370 14.939 1.00 97.31 306 ILE A O 1
ATOM 2498 N N . LEU A 1 307 ? -28.558 -2.886 12.748 1.00 96.75 307 LEU A N 1
ATOM 2499 C CA . LEU A 1 307 ? -27.342 -3.679 12.547 1.00 96.75 307 LEU A CA 1
ATOM 2500 C C . LEU A 1 307 ? -26.199 -3.147 13.415 1.00 96.75 307 LEU A C 1
ATOM 2502 O O . LEU A 1 307 ? -25.567 -3.916 14.138 1.00 96.75 307 LEU A O 1
ATOM 2506 N N . ILE A 1 308 ? -25.972 -1.832 13.391 1.00 98.06 308 ILE A N 1
ATOM 2507 C CA . ILE A 1 308 ? -24.912 -1.192 14.175 1.00 98.06 308 ILE A CA 1
ATOM 2508 C C . ILE A 1 308 ? -25.131 -1.391 15.678 1.00 98.06 308 ILE A C 1
ATOM 2510 O O . ILE A 1 308 ? -24.190 -1.723 16.397 1.00 98.06 308 ILE A O 1
ATOM 2514 N N . MET A 1 309 ? -26.367 -1.242 16.163 1.00 97.50 309 MET A N 1
ATOM 2515 C CA . MET A 1 309 ? -26.715 -1.493 17.562 1.00 97.50 309 MET A CA 1
ATOM 2516 C C . MET A 1 309 ? -26.436 -2.936 17.970 1.00 97.50 309 MET A C 1
ATOM 2518 O O . MET A 1 309 ? -25.794 -3.147 18.998 1.00 97.50 309 MET A O 1
ATOM 2522 N N . LYS A 1 310 ? -26.875 -3.910 17.165 1.00 97.94 310 LYS A N 1
ATOM 2523 C CA . LYS A 1 310 ? -26.647 -5.334 17.426 1.00 97.94 310 LYS A CA 1
ATOM 2524 C C . LYS A 1 310 ? -25.151 -5.643 17.518 1.00 97.94 310 LYS A C 1
ATOM 2526 O O . LYS A 1 310 ? -24.699 -6.174 18.529 1.00 97.94 310 LYS A O 1
ATOM 2531 N N . LEU A 1 311 ? -24.383 -5.257 16.498 1.00 97.69 311 LEU A N 1
ATOM 2532 C CA . LEU A 1 311 ? -22.954 -5.564 16.425 1.00 97.69 311 LEU A CA 1
ATOM 2533 C C . LEU A 1 311 ? -22.156 -4.892 17.547 1.00 97.69 311 LEU A C 1
ATOM 2535 O O . LEU A 1 311 ? -21.260 -5.516 18.116 1.00 97.69 311 LEU A O 1
ATOM 2539 N N . ALA A 1 312 ? -22.488 -3.642 17.882 1.00 97.81 312 ALA A N 1
ATOM 2540 C CA . ALA A 1 312 ? -21.858 -2.930 18.987 1.00 97.81 312 ALA A CA 1
ATOM 2541 C C . ALA A 1 312 ? -22.147 -3.611 20.333 1.00 97.81 312 ALA A C 1
ATOM 2543 O O . ALA A 1 312 ? -21.221 -3.859 21.101 1.00 97.81 312 ALA A O 1
ATOM 2544 N N . GLN A 1 313 ? -23.408 -3.967 20.605 1.00 96.69 313 GLN A N 1
ATOM 2545 C CA . GLN A 1 313 ? -23.800 -4.626 21.856 1.00 96.69 313 GLN A CA 1
ATOM 2546 C C . GLN A 1 313 ? -23.129 -5.992 22.032 1.00 96.69 313 GLN A C 1
ATOM 2548 O O . GLN A 1 313 ? -22.631 -6.280 23.118 1.00 96.69 313 GLN A O 1
ATOM 2553 N N . GLU A 1 314 ? -23.048 -6.796 20.969 1.00 97.12 314 GLU A N 1
ATOM 2554 C CA . GLU A 1 314 ? -22.363 -8.099 20.974 1.00 97.12 314 GLU A CA 1
ATOM 2555 C C . GLU A 1 314 ? -20.870 -7.993 21.341 1.00 97.12 314 GLU A C 1
ATOM 2557 O O . GLU A 1 314 ? -20.299 -8.938 21.883 1.00 97.12 314 GLU A O 1
ATOM 2562 N N . LYS A 1 315 ? -20.244 -6.833 21.099 1.00 96.12 315 LYS A N 1
ATOM 2563 C CA . LYS A 1 315 ? -18.842 -6.540 21.445 1.00 96.12 315 LYS A CA 1
ATOM 2564 C C . LYS A 1 315 ? -18.680 -5.655 22.684 1.00 96.12 315 LYS A C 1
ATOM 2566 O O . LYS A 1 315 ? -17.572 -5.222 22.979 1.00 96.12 315 LYS A O 1
ATOM 2571 N N . GLY A 1 316 ? -19.760 -5.370 23.416 1.00 95.44 316 GLY A N 1
ATOM 2572 C CA . GLY A 1 316 ? -19.709 -4.504 24.600 1.00 95.44 316 GLY A CA 1
ATOM 2573 C C . GLY A 1 316 ? -19.355 -3.042 24.288 1.00 95.44 316 GLY A C 1
ATOM 2574 O O . GLY A 1 316 ? -18.800 -2.341 25.136 1.00 95.44 316 GLY A O 1
ATOM 2575 N N . LEU A 1 317 ? -19.659 -2.575 23.076 1.00 95.81 317 LEU A N 1
ATOM 2576 C CA . LEU A 1 317 ? -19.427 -1.208 22.619 1.00 95.81 317 LEU A CA 1
ATOM 2577 C C . LEU A 1 317 ? -20.697 -0.357 22.741 1.00 95.81 317 LEU A C 1
ATOM 2579 O O . LEU A 1 317 ? -21.819 -0.832 22.559 1.00 95.81 317 LEU A O 1
ATOM 2583 N N . ALA A 1 318 ? -20.526 0.941 22.980 1.00 95.88 318 ALA A N 1
ATOM 2584 C CA . ALA A 1 318 ? -21.608 1.911 22.925 1.00 95.88 318 ALA A CA 1
ATOM 2585 C C . ALA A 1 318 ? -22.030 2.133 21.459 1.00 95.88 318 ALA A C 1
ATOM 2587 O O . ALA A 1 318 ? -21.218 2.629 20.669 1.00 95.88 318 ALA A O 1
ATOM 2588 N N . PRO A 1 319 ? -23.297 1.866 21.071 1.00 95.00 319 PRO A N 1
ATOM 2589 C CA . PRO A 1 319 ? -23.709 1.919 19.672 1.00 95.00 319 PRO A CA 1
ATOM 2590 C C . PRO A 1 319 ? -23.440 3.246 18.982 1.00 95.00 319 PRO A C 1
ATOM 2592 O O . PRO A 1 319 ? -23.125 3.230 17.804 1.00 95.00 319 PRO A O 1
ATOM 2595 N N . LYS A 1 320 ? -23.542 4.379 19.689 1.00 94.75 320 LYS A N 1
ATOM 2596 C CA . LYS A 1 320 ? -23.373 5.727 19.116 1.00 94.75 320 LYS A CA 1
ATOM 2597 C C . LYS A 1 320 ? -21.925 6.102 18.809 1.00 94.75 320 LYS A C 1
ATOM 2599 O O . LYS A 1 320 ? -21.701 6.957 17.964 1.00 94.75 320 LYS A O 1
ATOM 2604 N N . THR A 1 321 ? -20.955 5.516 19.505 1.00 94.56 321 THR A N 1
ATOM 2605 C CA . THR A 1 321 ? -19.545 5.936 19.418 1.00 94.56 321 THR A CA 1
ATOM 2606 C C . THR A 1 321 ? -18.617 4.816 18.962 1.00 94.56 321 THR A C 1
ATOM 2608 O O . THR A 1 321 ? -17.495 5.095 18.540 1.00 94.56 321 THR A O 1
ATOM 2611 N N . GLY A 1 322 ? -19.062 3.558 19.063 1.00 94.56 322 GLY A N 1
ATOM 2612 C CA . GLY A 1 322 ? -18.229 2.376 18.854 1.00 94.56 322 GLY A CA 1
ATOM 2613 C C . GLY A 1 322 ? -17.143 2.211 19.922 1.00 94.56 322 GLY A C 1
ATOM 2614 O O . GLY A 1 322 ? -16.227 1.427 19.730 1.00 94.56 322 GLY A O 1
ATOM 2615 N N . LYS A 1 323 ? -17.194 2.966 21.026 1.00 93.62 323 LYS A N 1
ATOM 2616 C CA . LYS A 1 323 ? -16.207 2.879 22.112 1.00 93.62 323 LYS A CA 1
ATOM 2617 C C . LYS A 1 323 ? -16.644 1.856 23.168 1.00 93.62 323 LYS A C 1
ATOM 2619 O O . LYS A 1 323 ? -17.853 1.664 23.321 1.00 93.62 323 LYS A O 1
ATOM 2624 N N . PRO A 1 324 ? -15.716 1.233 23.916 1.00 90.94 324 PRO A N 1
ATOM 2625 C CA . PRO A 1 324 ? -16.063 0.312 24.998 1.00 90.94 324 PRO A CA 1
ATOM 2626 C C . PRO A 1 324 ? -17.008 0.944 26.026 1.00 90.94 324 PRO A C 1
ATOM 2628 O O . PRO A 1 324 ? -16.835 2.100 26.418 1.00 90.94 324 PRO A O 1
ATOM 2631 N N . VAL A 1 325 ? -18.010 0.190 26.484 1.00 87.88 325 VAL A N 1
ATOM 2632 C CA . VAL A 1 325 ? -18.877 0.630 27.584 1.00 87.88 325 VAL A CA 1
ATOM 2633 C C . VAL A 1 325 ? -18.108 0.486 28.897 1.00 87.88 325 VAL A C 1
ATOM 2635 O O . VAL A 1 325 ? -17.830 -0.625 29.345 1.00 87.88 325 VAL A O 1
ATOM 2638 N N . VAL A 1 326 ? -17.782 1.607 29.546 1.00 74.31 326 VAL A N 1
ATOM 2639 C CA . VAL A 1 326 ? -17.211 1.585 30.899 1.00 74.31 326 VAL A CA 1
ATOM 2640 C C . VAL A 1 326 ? -18.308 1.160 31.873 1.00 74.31 326 VAL A C 1
ATOM 2642 O O . VAL A 1 326 ? -19.191 1.946 32.218 1.00 74.31 326 VAL A O 1
ATOM 2645 N N . VAL A 1 327 ? -18.267 -0.091 32.332 1.00 56.38 327 VAL A N 1
ATOM 2646 C CA . VAL A 1 327 ? -19.079 -0.512 33.475 1.00 56.38 327 VAL A CA 1
ATOM 2647 C C . VAL A 1 327 ? -18.415 0.070 34.715 1.00 56.38 327 VAL A C 1
ATOM 2649 O O . VAL A 1 327 ? -17.422 -0.463 35.206 1.00 56.38 327 VAL A O 1
ATOM 2652 N N . LEU A 1 328 ? -18.947 1.183 35.225 1.00 46.72 328 LEU A N 1
ATOM 2653 C CA . LEU A 1 328 ? -18.616 1.636 36.571 1.00 46.72 328 LEU A CA 1
ATOM 2654 C C . LEU A 1 328 ? -19.017 0.511 37.528 1.00 46.72 328 LEU A C 1
ATOM 2656 O O . LEU A 1 328 ? -20.198 0.327 37.821 1.00 46.72 328 LEU A O 1
ATOM 2660 N N . GLN A 1 329 ? -18.042 -0.270 37.994 1.00 40.72 329 GLN A N 1
ATOM 2661 C CA . GLN A 1 329 ? -18.256 -1.153 39.128 1.00 40.72 329 GLN A CA 1
ATOM 2662 C C . GLN A 1 329 ? -18.602 -0.247 40.306 1.00 40.72 329 GLN A C 1
ATOM 2664 O O . GLN A 1 329 ? -17.736 0.397 40.896 1.00 40.72 329 GLN A O 1
ATOM 2669 N N . SER A 1 330 ? -19.893 -0.145 40.616 1.00 37.78 330 SER A N 1
ATOM 2670 C CA . SER A 1 330 ? -20.357 0.486 41.838 1.00 37.78 330 SER A CA 1
ATOM 2671 C C . SER A 1 330 ? -19.720 -0.278 42.993 1.00 37.78 330 SER A C 1
ATOM 2673 O O . SER A 1 330 ? -20.153 -1.385 43.323 1.00 37.78 330 SER A O 1
ATOM 2675 N N . VAL A 1 331 ? -18.669 0.293 43.579 1.00 40.56 331 VAL A N 1
ATOM 2676 C CA . VAL A 1 331 ? -18.123 -0.159 44.852 1.00 40.56 331 VAL A CA 1
ATOM 2677 C C . VAL A 1 331 ? -19.258 -0.009 45.856 1.00 40.56 331 VAL A C 1
ATOM 2679 O O . VAL A 1 331 ? -19.520 1.080 46.366 1.00 40.56 331 VAL A O 1
ATOM 2682 N N . LYS A 1 332 ? -19.978 -1.105 46.115 1.00 40.53 332 LYS A N 1
ATOM 2683 C CA . LYS A 1 332 ? -20.808 -1.228 47.306 1.00 40.53 332 LYS A CA 1
ATOM 2684 C C . LYS A 1 332 ? -19.844 -1.176 48.486 1.00 40.53 332 LYS A C 1
ATOM 2686 O O . LYS A 1 332 ? -19.305 -2.198 48.893 1.00 40.53 332 LYS A O 1
ATOM 2691 N N . LYS A 1 333 ? -19.597 0.026 49.012 1.00 42.22 333 LYS A N 1
ATOM 2692 C CA . LYS A 1 333 ? -19.135 0.184 50.389 1.00 42.22 333 LYS A CA 1
ATOM 2693 C C . LYS A 1 333 ? -20.280 -0.298 51.274 1.00 42.22 333 LYS A C 1
ATOM 2695 O O . LYS A 1 333 ? -21.223 0.441 51.539 1.00 42.22 333 LYS A O 1
ATOM 2700 N N . SER A 1 334 ? -20.246 -1.580 51.616 1.00 44.69 334 SER A N 1
ATOM 2701 C CA . SER A 1 334 ? -20.948 -2.103 52.780 1.00 44.69 334 SER A CA 1
ATOM 2702 C C . SER A 1 334 ? -20.372 -1.444 54.034 1.00 44.69 334 SER A C 1
ATOM 2704 O O . SER A 1 334 ? -19.170 -1.183 54.097 1.00 44.69 334 SER A O 1
ATOM 2706 N N . GLN A 1 335 ? -21.309 -1.115 54.920 1.00 40.56 335 GLN A N 1
ATOM 2707 C CA . GLN A 1 335 ? -21.241 -0.250 56.097 1.00 40.56 335 GLN A CA 1
ATOM 2708 C C . GLN A 1 335 ? -20.139 -0.581 57.097 1.00 40.56 335 GLN A C 1
ATOM 2710 O O . GLN A 1 335 ? -19.795 -1.778 57.223 1.00 40.56 335 GLN A O 1
#

Sequence (335 aa):
MKKHSSFQCRAEIKPKIQAQIDQIYQYAYYQELKNQDSEDPKVWNEIARYYRIAAEYGDYRANERLQFLIKLEKISIDQMSQAEALKTLIDRLAQDLPARAKYLHYLSNTAPDPKYQLLPDAALLGDADAQQYFSGNLLGFQEDETITKRMKLFDQVRLCASKNGNWTATNGLEDETNSQILYADKENPALLAQSLAYKQLALKQGDTAMAITLADAFNLTKPETEQDQFDYKEKYLGVENDLERSQRYIKINEILNNAPYQGEEIVLSDLDEIVPLPPKKLPKWDGKLAIQRWYEDQTHEKPSEILIMKLAQEKGLAPKTGKPVVVLQSVKKSQ

Organism: NCBI:txid2136183

InterPro domains:
  IPR045653 Domain of unknown function DUF6396 [PF19933] (211-325)